Protein AF-A0A087DTV3-F1 (afdb_monomer_lite)

Radius of gyration: 30.46 Å; chains: 1; bounding box: 78×53×71 Å

Foldseek 3Di:
DPDDVVVVVVVVVVVVVVVVPDDPVVPVVPPDPVVVVLVCVQCVPQPPVRVVVVVCVVVDDDDPPPPPPPDFDADPVGGDDDPDPDDDDDDHSVLLVVLVVCVVVDHDLVVSCVVSVHDSVVSVVSCVVVVHDDDDPDQDPVLLVVLQVVVVVPDDLVRSCVVSVHDSVVSVVSNVVVVHDDDPDDPPPDDDD

InterPro domains:
  IPR009057 Homedomain-like superfamily [SSF46689] (89-128)

Organism: NCBI:txid77635

Sequence (193 aa):
MKSLDSEIQKLALRHKAESESGNQTSFVASLNNEHLVVLCRSFSNQSVALKSLISRTLRGKRAIATRSSKSPRNDVRGPMAEKTLQTQTRLSYPRRQELLTAYAAGTPVRQIAREFGIHRNTVTTIVNSEGAPVRRPRISSEAKAQALPLYEGGMSLAEVAKELGISSAGARAIIRDAGGTMRPAGIVRHPQH

Secondary structure (DSSP, 8-state):
---SHHHHHHHHHHHHHGGGSS--TTTSTTS-HHHHHHHHHHHS---HHHHHHHHHHHT---------PPPPPEETTEEPPP-------PPPHHHHHHHHHHHHHT--HHHHHHHHT--HHHHHHHHHHTT---------HHHHHHHHHHHHTT--HHHHHHHTT--HHHHHHHHHHTTPPPPPPP-------

pLDDT: mean 71.57, std 15.96, range [38.38, 91.56]

Structure (mmCIF, N/CA/C/O backbone):
data_AF-A0A087DTV3-F1
#
_entry.id   AF-A0A087DTV3-F1
#
loop_
_atom_site.group_PDB
_atom_site.id
_atom_site.type_symbol
_atom_site.label_atom_id
_atom_site.label_alt_id
_atom_site.label_comp_id
_atom_site.label_asym_id
_atom_site.label_entity_id
_atom_site.label_seq_id
_atom_site.pdbx_PDB_ins_code
_atom_site.Cartn_x
_atom_site.Cartn_y
_atom_site.Cartn_z
_atom_site.occupancy
_atom_site.B_iso_or_equiv
_atom_site.auth_seq_id
_atom_site.auth_comp_id
_atom_site.auth_asym_id
_atom_site.auth_atom_id
_atom_site.pdbx_PDB_model_num
ATOM 1 N N . MET A 1 1 ? 47.453 -1.531 -47.496 1.00 41.94 1 MET A N 1
ATOM 2 C CA . MET A 1 1 ? 46.488 -0.742 -46.691 1.00 41.94 1 MET A CA 1
ATOM 3 C C . MET A 1 1 ? 46.753 -0.920 -45.191 1.00 41.94 1 MET A C 1
ATOM 5 O O . MET A 1 1 ? 45.965 -1.545 -44.500 1.00 41.94 1 MET A O 1
ATOM 9 N N . LYS A 1 2 ? 47.877 -0.398 -44.680 1.00 49.44 2 LYS A N 1
ATOM 10 C CA . LYS A 1 2 ? 48.193 -0.318 -43.241 1.00 49.44 2 LYS A CA 1
ATOM 11 C C . LYS A 1 2 ? 48.577 1.135 -42.954 1.00 49.44 2 LYS A C 1
ATOM 13 O O . LYS A 1 2 ? 49.707 1.504 -43.236 1.00 49.44 2 LYS A O 1
ATOM 18 N N . SER A 1 3 ? 47.627 1.973 -42.533 1.00 51.56 3 SER A N 1
ATOM 19 C CA . SER A 1 3 ? 47.905 3.383 -42.186 1.00 51.56 3 SER A CA 1
ATOM 20 C C . SER A 1 3 ? 46.783 4.044 -41.364 1.00 51.56 3 SER A C 1
ATOM 22 O O . SER A 1 3 ? 46.479 5.213 -41.574 1.00 51.56 3 SER A O 1
ATOM 24 N N . LEU A 1 4 ? 46.137 3.313 -40.448 1.00 51.38 4 LEU A N 1
ATOM 25 C CA . LEU A 1 4 ? 45.167 3.900 -39.500 1.00 51.38 4 LEU A CA 1
ATOM 26 C C . LEU A 1 4 ? 45.574 3.725 -38.026 1.00 51.38 4 LEU A C 1
ATOM 28 O O . LEU A 1 4 ? 45.030 4.405 -37.162 1.00 51.38 4 LEU A O 1
ATOM 32 N N . ASP A 1 5 ? 46.576 2.891 -37.729 1.00 56.88 5 ASP A N 1
ATOM 33 C CA . ASP A 1 5 ? 47.006 2.634 -36.347 1.00 56.88 5 ASP A CA 1
ATOM 34 C C . ASP A 1 5 ? 47.794 3.797 -35.719 1.00 56.88 5 ASP A C 1
ATOM 36 O O . ASP A 1 5 ? 47.731 3.998 -34.508 1.00 56.88 5 ASP A O 1
ATOM 40 N N . SER A 1 6 ? 48.511 4.606 -36.510 1.00 54.22 6 SER A N 1
ATOM 41 C CA . SER A 1 6 ? 49.377 5.667 -35.966 1.00 54.22 6 SER A CA 1
ATOM 42 C C . SER A 1 6 ? 48.608 6.910 -35.502 1.00 54.22 6 SER A C 1
ATOM 44 O O . SER A 1 6 ? 49.032 7.578 -34.558 1.00 54.22 6 SER A O 1
ATOM 46 N N . GLU A 1 7 ? 47.458 7.208 -36.115 1.00 57.94 7 GLU A N 1
ATOM 47 C CA . GLU A 1 7 ? 46.594 8.322 -35.703 1.00 57.94 7 GLU A CA 1
ATOM 48 C C . GLU A 1 7 ? 45.831 8.005 -34.415 1.00 57.94 7 GLU A C 1
ATOM 50 O O . GLU A 1 7 ? 45.746 8.848 -33.522 1.00 57.94 7 GLU A O 1
ATOM 55 N N . ILE A 1 8 ? 45.367 6.760 -34.269 1.00 58.03 8 ILE A N 1
ATOM 56 C CA . ILE A 1 8 ? 44.704 6.278 -33.050 1.00 58.03 8 ILE A CA 1
ATOM 57 C C . ILE A 1 8 ? 45.692 6.290 -31.873 1.00 58.03 8 ILE A C 1
ATOM 59 O O . ILE A 1 8 ? 45.347 6.721 -30.772 1.00 58.03 8 ILE A O 1
ATOM 63 N N . GLN A 1 9 ? 46.950 5.907 -32.115 1.00 57.12 9 GLN A N 1
ATOM 64 C CA . GLN A 1 9 ? 48.011 5.965 -31.106 1.00 57.12 9 GLN A CA 1
ATOM 65 C C . GLN A 1 9 ? 48.395 7.409 -30.726 1.00 57.12 9 GLN A C 1
ATOM 67 O O . GLN A 1 9 ? 48.624 7.688 -29.547 1.00 57.12 9 GLN A O 1
ATOM 72 N N . LYS A 1 10 ? 48.400 8.354 -31.679 1.00 56.50 10 LYS A N 1
ATOM 73 C CA . LYS A 1 10 ? 48.634 9.787 -31.402 1.00 56.50 10 LYS A CA 1
ATOM 74 C C . LYS A 1 10 ? 47.499 10.439 -30.607 1.00 56.50 10 LYS A C 1
ATOM 76 O O . LYS A 1 10 ? 47.776 11.264 -29.737 1.00 56.50 10 LYS A O 1
ATOM 81 N N . LEU A 1 11 ? 46.245 10.064 -30.867 1.00 58.22 11 LEU A N 1
ATOM 82 C CA . LEU A 1 11 ? 45.088 10.536 -30.096 1.00 58.22 11 LEU A CA 1
ATOM 83 C C . LEU A 1 11 ? 45.104 10.005 -28.656 1.00 58.22 11 LEU A C 1
ATOM 85 O O . LEU A 1 11 ? 44.854 10.766 -27.722 1.00 58.22 11 LEU A O 1
ATOM 89 N N . ALA A 1 12 ? 45.479 8.737 -28.463 1.00 53.78 12 ALA A N 1
ATOM 90 C CA . ALA A 1 12 ? 45.585 8.128 -27.138 1.00 53.78 12 ALA A CA 1
ATOM 91 C C . ALA A 1 12 ? 46.682 8.767 -26.262 1.00 53.78 12 ALA A C 1
ATOM 93 O O . ALA A 1 12 ? 46.505 8.896 -25.053 1.00 53.78 12 ALA A O 1
ATOM 94 N N . LEU A 1 13 ? 47.799 9.203 -26.859 1.00 54.25 13 LEU A N 1
ATOM 95 C CA . LEU A 1 13 ? 48.882 9.880 -26.134 1.00 54.25 13 LEU A CA 1
ATOM 96 C C . LEU A 1 13 ? 48.539 11.328 -25.749 1.00 54.25 13 LEU A C 1
ATOM 98 O O . LEU A 1 13 ? 48.922 11.761 -24.665 1.00 54.25 13 LEU A O 1
ATOM 102 N N . ARG A 1 14 ? 47.768 12.056 -26.572 1.00 49.25 14 ARG A N 1
ATOM 103 C CA . ARG A 1 14 ? 47.286 13.410 -26.226 1.00 49.25 14 ARG A CA 1
ATOM 104 C C . ARG A 1 14 ? 46.340 13.396 -25.026 1.00 49.25 14 ARG A C 1
ATOM 106 O O . ARG A 1 14 ? 46.518 14.183 -24.105 1.00 49.25 14 ARG A O 1
ATOM 113 N N . HIS A 1 15 ? 45.424 12.432 -24.983 1.00 50.91 15 HIS A N 1
ATOM 114 C CA . HIS A 1 15 ? 44.471 12.302 -23.879 1.00 50.91 15 HIS A CA 1
ATOM 115 C C . HIS A 1 15 ? 45.128 11.889 -22.547 1.00 50.91 15 HIS A C 1
ATOM 117 O O . HIS A 1 15 ? 44.556 12.115 -21.484 1.00 50.91 15 HIS A O 1
ATOM 123 N N . LYS A 1 16 ? 46.324 11.281 -22.607 1.00 51.00 16 LYS A N 1
ATOM 124 C CA . LYS A 1 16 ? 47.098 10.835 -21.439 1.00 51.00 16 LYS A CA 1
ATOM 125 C C . LYS A 1 16 ? 47.967 11.950 -20.838 1.00 51.00 16 LYS A C 1
ATOM 127 O O . LYS A 1 16 ? 48.184 11.959 -19.632 1.00 51.00 16 LYS A O 1
ATOM 132 N N . ALA A 1 17 ? 48.409 12.911 -21.652 1.00 49.56 17 ALA A N 1
ATOM 133 C CA . ALA A 1 17 ? 49.144 14.088 -21.177 1.00 49.56 17 ALA A CA 1
ATOM 134 C C . ALA A 1 17 ? 48.226 15.113 -20.479 1.00 49.56 17 ALA A C 1
ATOM 136 O O . ALA A 1 17 ? 48.647 15.782 -19.542 1.00 49.56 17 ALA A O 1
ATOM 137 N N . GLU A 1 18 ? 46.951 15.191 -20.871 1.00 49.78 18 GLU A N 1
ATOM 138 C CA . GLU A 1 18 ? 45.957 16.064 -20.222 1.00 49.78 18 GLU A CA 1
ATOM 139 C C . GLU A 1 18 ? 45.474 15.525 -18.862 1.00 49.78 18 GLU A C 1
ATOM 141 O O . GLU A 1 18 ? 44.940 16.278 -18.050 1.00 49.78 18 GLU A O 1
ATOM 146 N N . SER A 1 19 ? 45.698 14.237 -18.571 1.00 47.75 19 SER A N 1
ATOM 147 C CA . SER A 1 19 ? 45.338 13.618 -17.286 1.00 47.75 19 SER A CA 1
ATOM 148 C C . SER A 1 19 ? 46.356 13.823 -16.155 1.00 47.75 19 SER A C 1
ATOM 150 O O . SER A 1 19 ? 46.088 13.400 -15.032 1.00 47.75 19 SER A O 1
ATOM 152 N N . GLU A 1 20 ? 47.500 14.469 -16.409 1.00 49.75 20 GLU A N 1
ATOM 153 C CA . GLU A 1 20 ? 48.539 14.703 -15.387 1.00 49.75 20 GLU A CA 1
ATOM 154 C C . GLU A 1 20 ? 48.476 16.101 -14.741 1.00 49.75 20 GLU A C 1
ATOM 156 O O . GLU A 1 20 ? 49.139 16.339 -13.733 1.00 49.75 20 GLU A O 1
ATOM 161 N N . SER A 1 21 ? 47.620 17.009 -15.227 1.00 49.28 21 SER A N 1
ATOM 162 C CA . SER A 1 21 ? 47.403 18.327 -14.615 1.00 49.28 21 SER A CA 1
ATOM 163 C C . SER A 1 21 ? 45.945 18.531 -14.203 1.00 49.28 21 SER A C 1
ATOM 165 O O . SER A 1 21 ? 45.163 19.182 -14.893 1.00 49.28 21 SER A O 1
ATOM 167 N N . GLY A 1 22 ? 45.565 17.996 -13.047 1.00 41.88 22 GLY A N 1
ATOM 168 C CA . GLY A 1 22 ? 44.297 18.363 -12.426 1.00 41.88 22 GLY A CA 1
ATOM 169 C C . GLY A 1 22 ? 43.768 17.294 -11.491 1.00 41.88 22 GLY A C 1
ATOM 170 O O . GLY A 1 22 ? 43.357 16.225 -11.924 1.00 41.88 22 GLY A O 1
ATOM 171 N N . ASN A 1 23 ? 43.753 17.634 -10.206 1.00 50.31 23 ASN A N 1
ATOM 172 C CA . ASN A 1 23 ? 43.118 16.951 -9.078 1.00 50.31 23 ASN A CA 1
ATOM 173 C C . ASN A 1 23 ? 41.658 16.502 -9.342 1.00 50.31 23 ASN A C 1
ATOM 175 O O . ASN A 1 23 ? 40.726 17.053 -8.763 1.00 50.31 23 ASN A O 1
ATOM 179 N N . GLN A 1 24 ? 41.434 15.504 -10.197 1.00 44.75 24 GLN A N 1
ATOM 180 C CA . GLN A 1 24 ? 40.101 14.962 -10.505 1.00 44.75 24 GLN A CA 1
ATOM 181 C C . GLN A 1 24 ? 39.937 13.489 -10.110 1.00 44.75 24 GLN A C 1
ATOM 183 O O . GLN A 1 24 ? 38.833 12.952 -10.160 1.00 44.75 24 GLN A O 1
ATOM 188 N N . THR A 1 25 ? 40.997 12.821 -9.654 1.00 43.88 2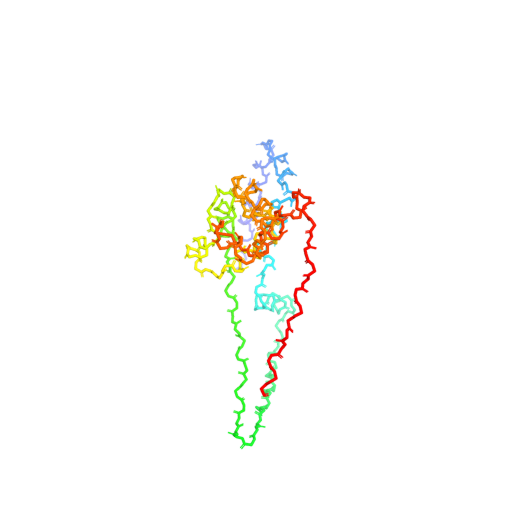5 THR A N 1
ATOM 189 C CA . THR A 1 25 ? 40.950 11.398 -9.279 1.00 43.88 25 THR A CA 1
ATOM 190 C C . THR A 1 25 ? 40.375 11.132 -7.884 1.00 43.88 25 THR A C 1
ATOM 192 O O . THR A 1 25 ? 40.048 9.987 -7.580 1.00 43.88 25 THR A O 1
ATOM 195 N N . SER A 1 26 ? 40.160 12.154 -7.049 1.00 38.78 26 SER A N 1
ATOM 196 C CA . SER A 1 26 ? 39.577 11.991 -5.706 1.00 38.78 26 SER A CA 1
ATOM 197 C C . SER A 1 26 ? 38.045 12.100 -5.656 1.00 38.78 26 SER A C 1
ATOM 199 O O . SER A 1 26 ? 37.444 11.633 -4.692 1.00 38.78 26 SER A O 1
ATOM 201 N N . PHE A 1 27 ? 37.390 12.650 -6.688 1.00 38.38 27 PHE A N 1
ATOM 202 C CA . PHE A 1 27 ? 35.925 12.806 -6.716 1.00 38.38 27 PHE A CA 1
ATOM 203 C C . PHE A 1 27 ? 35.189 11.571 -7.265 1.00 38.38 27 PHE A C 1
ATOM 205 O O . PHE A 1 27 ? 34.039 11.318 -6.921 1.00 38.38 27 PHE A O 1
ATOM 212 N N . VAL A 1 28 ? 35.849 10.758 -8.096 1.00 41.94 28 VAL A N 1
ATOM 213 C CA . VAL A 1 28 ? 35.210 9.598 -8.750 1.00 41.94 28 VAL A CA 1
ATOM 214 C C . VAL A 1 28 ? 35.144 8.376 -7.820 1.00 41.94 28 VAL A C 1
ATOM 216 O O . VAL A 1 28 ? 34.243 7.551 -7.951 1.00 41.94 28 VAL A O 1
ATOM 219 N N . ALA A 1 29 ? 36.041 8.278 -6.832 1.00 40.31 29 ALA A N 1
ATOM 220 C CA . ALA A 1 29 ? 36.068 7.169 -5.871 1.00 40.31 29 ALA A CA 1
ATOM 221 C C . ALA A 1 29 ? 34.974 7.257 -4.785 1.00 40.31 29 ALA A C 1
ATOM 223 O O . ALA A 1 29 ? 34.679 6.254 -4.139 1.00 40.31 29 ALA A O 1
ATOM 224 N N . SER A 1 30 ? 34.351 8.429 -4.597 1.00 39.62 30 SER A N 1
ATOM 225 C CA . SER A 1 30 ? 33.256 8.641 -3.638 1.00 39.62 30 SER A CA 1
ATOM 226 C C . SER A 1 30 ? 31.867 8.627 -4.278 1.00 39.62 30 SER A C 1
ATOM 228 O O . SER A 1 30 ? 30.878 8.865 -3.584 1.00 39.62 30 SER A O 1
ATOM 230 N N . LEU A 1 31 ? 31.751 8.284 -5.569 1.00 46.62 31 LEU A N 1
ATOM 231 C CA . LEU A 1 31 ? 30.470 7.947 -6.198 1.00 46.62 31 LEU A CA 1
ATOM 232 C C . LEU A 1 31 ? 30.002 6.566 -5.715 1.00 46.62 31 LEU A C 1
ATOM 234 O O . LEU A 1 31 ? 29.950 5.590 -6.455 1.00 46.62 31 LEU A O 1
ATOM 238 N N . ASN A 1 32 ? 29.692 6.536 -4.419 1.00 50.69 32 ASN A N 1
ATOM 239 C CA . ASN A 1 32 ? 28.655 5.792 -3.734 1.00 50.69 32 ASN A CA 1
ATOM 240 C C . ASN A 1 32 ? 28.277 4.471 -4.402 1.00 50.69 32 ASN A C 1
ATOM 242 O O . ASN A 1 32 ? 27.515 4.434 -5.371 1.00 50.69 32 ASN A O 1
ATOM 246 N N . ASN A 1 33 ? 28.703 3.379 -3.768 1.00 50.56 33 ASN A N 1
ATOM 247 C CA . ASN A 1 33 ? 28.195 2.030 -4.012 1.00 50.56 33 ASN A CA 1
ATOM 248 C C . ASN A 1 33 ? 26.660 1.993 -4.151 1.00 50.56 33 ASN A C 1
ATOM 250 O O . ASN A 1 33 ? 26.159 1.205 -4.938 1.00 50.56 33 ASN A O 1
ATOM 254 N N . GLU A 1 34 ? 25.917 2.886 -3.488 1.00 47.50 34 GLU A N 1
ATOM 255 C CA . GLU A 1 34 ? 24.474 3.100 -3.684 1.00 47.50 34 GLU A CA 1
ATOM 256 C C . GLU A 1 34 ? 24.101 3.444 -5.140 1.00 47.50 34 GLU A C 1
ATOM 258 O O . GLU A 1 34 ? 23.276 2.765 -5.745 1.00 47.50 34 GLU A O 1
ATOM 263 N N . HIS A 1 35 ? 24.744 4.442 -5.757 1.00 48.09 35 HIS A N 1
ATOM 264 C CA . HIS A 1 35 ? 24.483 4.828 -7.148 1.00 48.09 35 HIS A CA 1
ATOM 265 C C . HIS A 1 35 ? 24.950 3.760 -8.140 1.00 48.09 35 HIS A C 1
ATOM 267 O O . HIS A 1 35 ? 24.288 3.552 -9.155 1.00 48.09 35 HIS A O 1
ATOM 273 N N . LEU A 1 36 ? 26.036 3.042 -7.838 1.00 49.47 36 LEU A N 1
ATOM 274 C CA . LEU A 1 36 ? 26.532 1.930 -8.656 1.00 49.47 36 LEU A CA 1
ATOM 275 C C . LEU A 1 36 ? 25.619 0.694 -8.570 1.00 49.47 36 LEU A C 1
ATOM 277 O O . LEU A 1 36 ? 25.312 0.085 -9.591 1.00 49.47 36 LEU A O 1
ATOM 281 N N . VAL A 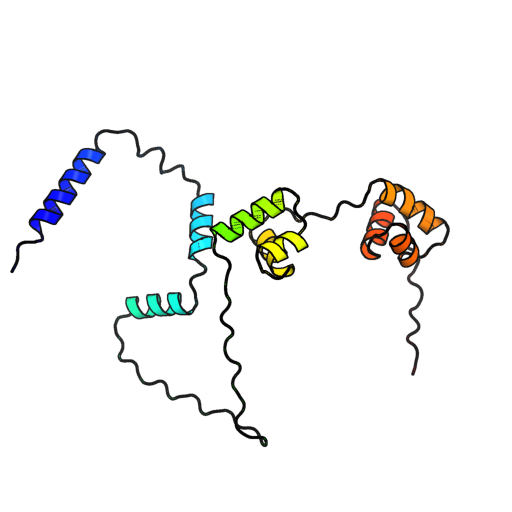1 37 ? 25.121 0.347 -7.379 1.00 53.88 37 VAL A N 1
ATOM 282 C CA . VAL A 1 37 ? 24.138 -0.731 -7.150 1.00 53.88 37 VAL A CA 1
ATOM 283 C C . VAL A 1 37 ? 22.818 -0.405 -7.830 1.00 53.88 37 VAL A C 1
ATOM 285 O O . VAL A 1 37 ? 22.184 -1.281 -8.418 1.00 53.88 37 VAL A O 1
ATOM 288 N N . VAL A 1 38 ? 22.419 0.859 -7.790 1.00 51.09 38 VAL A N 1
ATOM 289 C CA . VAL A 1 38 ? 21.224 1.365 -8.448 1.00 51.09 38 VAL A CA 1
ATOM 290 C C . VAL A 1 38 ? 21.385 1.353 -9.971 1.00 51.09 38 VAL A C 1
ATOM 292 O O . VAL A 1 38 ? 20.534 0.780 -10.644 1.00 51.09 38 VAL A O 1
ATOM 295 N N . LEU A 1 39 ? 22.503 1.842 -10.519 1.00 46.09 39 LEU A N 1
ATOM 296 C CA . LEU A 1 39 ? 22.840 1.742 -11.945 1.00 46.09 39 LEU A CA 1
ATOM 297 C C . LEU A 1 39 ? 22.849 0.272 -12.399 1.00 46.09 39 LEU A C 1
ATOM 299 O O . LEU A 1 39 ? 22.201 -0.095 -13.381 1.00 46.09 39 LEU A O 1
ATOM 303 N N . CYS A 1 40 ? 23.486 -0.606 -11.622 1.00 47.97 40 CYS A N 1
ATOM 304 C CA . CYS A 1 40 ? 23.457 -2.045 -11.839 1.00 47.97 40 CYS A CA 1
ATOM 305 C C . CYS A 1 40 ? 22.030 -2.600 -11.774 1.00 47.97 40 CYS A C 1
ATOM 307 O O . CYS A 1 40 ? 21.689 -3.391 -12.640 1.00 47.97 40 CYS A O 1
ATOM 309 N N . ARG A 1 41 ? 21.150 -2.188 -10.851 1.00 47.69 41 ARG A N 1
ATOM 310 C CA . ARG A 1 41 ? 19.725 -2.602 -10.785 1.00 47.69 41 ARG A CA 1
ATOM 311 C C . ARG A 1 41 ? 18.909 -2.161 -12.006 1.00 47.69 41 ARG A C 1
ATOM 313 O O . ARG A 1 41 ? 18.070 -2.924 -12.489 1.00 47.69 41 ARG A O 1
ATOM 320 N N . SER A 1 42 ? 19.188 -0.974 -12.533 1.00 44.62 42 SER A N 1
ATOM 321 C CA . SER A 1 42 ? 18.547 -0.389 -13.719 1.00 44.62 42 SER A CA 1
ATOM 322 C C . SER A 1 42 ? 18.882 -1.140 -15.001 1.00 44.62 42 SER A C 1
ATOM 324 O O . SER A 1 42 ? 17.999 -1.394 -15.820 1.00 44.62 42 SER A O 1
ATOM 326 N N . PHE A 1 43 ? 20.147 -1.542 -15.153 1.00 44.28 43 PHE A N 1
ATOM 327 C CA . PHE A 1 43 ? 20.636 -2.288 -16.315 1.00 44.28 43 PHE A CA 1
ATOM 328 C C . PHE A 1 43 ? 20.556 -3.817 -16.149 1.00 44.28 43 PHE A C 1
ATOM 330 O O . PHE A 1 43 ? 20.505 -4.539 -17.144 1.00 44.28 43 PHE A O 1
ATOM 337 N N . SER A 1 44 ? 20.503 -4.345 -14.921 1.00 49.19 44 SER A N 1
ATOM 338 C CA . SER A 1 44 ? 20.467 -5.798 -14.641 1.00 49.19 44 SER A CA 1
ATOM 339 C C . SER A 1 44 ? 19.116 -6.452 -14.908 1.00 49.19 44 SER A C 1
ATOM 341 O O . SER A 1 44 ? 19.025 -7.683 -14.970 1.00 49.19 44 SER A O 1
ATOM 343 N N . ASN A 1 45 ? 18.087 -5.663 -15.218 1.00 54.62 45 ASN A N 1
ATOM 344 C CA . ASN A 1 45 ? 16.862 -6.169 -15.828 1.00 54.62 45 ASN A CA 1
ATOM 345 C C . ASN A 1 45 ? 17.023 -6.390 -17.343 1.00 54.62 45 ASN A C 1
ATOM 347 O O . ASN A 1 45 ? 16.121 -6.101 -18.131 1.00 54.62 45 ASN A O 1
ATOM 351 N N . GLN A 1 46 ? 18.178 -6.921 -17.760 1.00 55.75 46 GLN A N 1
ATOM 352 C CA . GLN A 1 46 ? 18.404 -7.372 -19.127 1.00 55.75 46 GLN A CA 1
ATOM 353 C C . GLN A 1 46 ? 17.271 -8.327 -19.514 1.00 55.75 46 GLN A C 1
ATOM 355 O O . GLN A 1 46 ? 17.024 -9.328 -18.828 1.00 55.75 46 GLN A O 1
ATOM 360 N N . SER A 1 47 ? 16.569 -8.007 -20.602 1.00 61.44 47 SER A N 1
ATOM 361 C CA . SER A 1 47 ? 15.518 -8.874 -21.126 1.00 61.44 47 SER A CA 1
ATOM 362 C C . SER A 1 47 ? 16.094 -10.268 -21.387 1.00 61.44 47 SER A C 1
ATOM 364 O O . SER A 1 47 ? 17.277 -10.423 -21.701 1.00 61.44 47 SER A O 1
ATOM 366 N N . VAL A 1 48 ? 15.264 -11.306 -21.262 1.00 60.06 48 VAL A N 1
ATOM 367 C CA . VAL A 1 48 ? 15.689 -12.691 -21.545 1.00 60.06 48 VAL A CA 1
ATOM 368 C C . VAL A 1 48 ? 16.316 -12.786 -22.945 1.00 60.06 48 VAL A C 1
ATOM 370 O O . VAL A 1 48 ? 17.302 -13.496 -23.139 1.00 60.06 48 VAL A O 1
ATOM 373 N N . ALA A 1 49 ? 15.808 -11.991 -23.892 1.00 62.12 49 ALA A N 1
ATOM 374 C CA . ALA A 1 49 ? 16.357 -11.849 -25.234 1.00 62.12 49 ALA A CA 1
ATOM 375 C C . ALA A 1 49 ? 17.778 -11.259 -25.246 1.00 62.12 49 ALA A C 1
ATOM 377 O O . ALA A 1 49 ? 18.656 -11.820 -25.895 1.00 62.12 49 ALA A O 1
ATOM 378 N N . LEU A 1 50 ? 18.037 -10.186 -24.493 1.00 67.62 50 LEU A N 1
ATOM 379 C CA . LEU A 1 50 ? 19.346 -9.528 -24.442 1.00 67.62 50 LEU A CA 1
ATOM 380 C C . LEU A 1 50 ? 20.401 -10.387 -23.725 1.00 67.62 50 LEU A C 1
ATOM 382 O O . LEU A 1 50 ? 21.509 -10.535 -24.237 1.00 67.62 50 LEU A O 1
ATOM 386 N N . LYS A 1 51 ? 20.042 -11.059 -22.619 1.00 66.12 51 LYS A N 1
ATOM 387 C CA . LYS A 1 51 ? 20.914 -12.061 -21.966 1.00 66.12 51 LYS A CA 1
ATOM 388 C C . LYS A 1 51 ? 21.275 -13.193 -22.925 1.00 66.12 51 LYS A C 1
ATOM 390 O O . LYS A 1 51 ? 22.425 -13.620 -23.001 1.00 66.12 51 LYS A O 1
ATOM 395 N N . SER A 1 52 ? 20.283 -13.673 -23.675 1.00 69.56 52 SER A N 1
ATOM 396 C CA . SER A 1 52 ? 20.477 -14.723 -24.671 1.00 69.56 52 SER A CA 1
ATOM 397 C C . SER A 1 52 ? 21.379 -14.265 -25.817 1.00 69.56 52 SER A C 1
ATOM 399 O O . SER A 1 52 ? 22.227 -15.040 -26.255 1.00 69.56 52 SER A O 1
ATOM 401 N N . LEU A 1 53 ? 21.235 -13.016 -26.265 1.00 71.69 53 LEU A N 1
ATOM 402 C CA . LEU A 1 53 ? 22.064 -12.428 -27.311 1.00 71.69 53 LEU A CA 1
ATOM 403 C C . LEU A 1 53 ? 23.525 -12.319 -26.859 1.00 71.69 53 LEU A C 1
ATOM 405 O O . LEU A 1 53 ? 24.382 -12.898 -27.513 1.00 71.69 53 LEU A O 1
ATOM 409 N N . ILE A 1 54 ? 23.795 -11.694 -25.706 1.00 77.06 54 ILE A N 1
ATOM 410 C CA . ILE A 1 54 ? 25.152 -11.567 -25.135 1.00 77.06 54 ILE A CA 1
ATOM 411 C C . ILE A 1 54 ? 25.797 -12.945 -24.950 1.00 77.06 54 ILE A C 1
ATOM 413 O O . ILE A 1 54 ? 26.938 -13.188 -25.328 1.00 77.06 54 ILE A O 1
ATOM 417 N N . SER A 1 55 ? 25.045 -13.899 -24.404 1.00 72.00 55 SER A N 1
ATOM 418 C CA . SER A 1 55 ? 25.553 -15.249 -24.173 1.00 72.00 55 SER A CA 1
ATOM 419 C C . SER A 1 55 ? 25.795 -16.032 -25.475 1.00 72.00 55 SER A C 1
ATOM 421 O O . SER A 1 55 ? 26.589 -16.973 -25.496 1.00 72.00 55 SER A O 1
ATOM 423 N N . ARG A 1 56 ? 25.107 -15.690 -26.573 1.00 68.75 56 ARG A N 1
ATOM 424 C CA . ARG A 1 56 ? 25.347 -16.260 -27.911 1.00 68.75 56 ARG A CA 1
ATOM 425 C C . ARG A 1 56 ? 26.531 -15.600 -28.608 1.00 68.75 56 ARG A C 1
ATOM 427 O O . ARG A 1 56 ? 27.302 -16.313 -29.235 1.00 68.75 56 ARG A O 1
ATOM 434 N N . THR A 1 57 ? 26.693 -14.285 -28.482 1.00 74.81 57 THR A N 1
ATOM 435 C CA . THR A 1 57 ? 27.813 -13.559 -29.093 1.00 74.81 57 THR A CA 1
ATOM 436 C C . THR A 1 57 ? 29.139 -13.930 -28.433 1.00 74.81 57 THR A C 1
ATOM 438 O O . THR A 1 57 ? 30.092 -14.233 -29.143 1.00 74.81 57 THR A O 1
ATOM 441 N N . LEU A 1 58 ? 29.182 -14.026 -27.097 1.00 78.19 58 LEU A N 1
ATOM 442 C CA . LEU A 1 58 ? 30.381 -14.432 -26.350 1.00 78.19 58 LEU A CA 1
ATOM 443 C C . LEU A 1 58 ? 30.800 -15.890 -26.602 1.00 78.19 58 LEU A C 1
ATOM 445 O O . LEU A 1 58 ? 31.982 -16.205 -26.536 1.00 78.19 58 LEU A O 1
ATOM 449 N N . ARG A 1 59 ? 29.856 -16.792 -26.908 1.00 72.62 59 ARG A N 1
ATOM 450 C CA . ARG A 1 59 ? 30.155 -18.205 -27.225 1.00 72.62 59 ARG A CA 1
ATOM 451 C C . ARG A 1 59 ? 30.584 -18.445 -28.677 1.00 72.62 59 ARG A C 1
ATOM 453 O O . ARG A 1 59 ? 30.841 -19.591 -29.037 1.00 72.62 59 ARG A O 1
ATOM 460 N N . GLY A 1 60 ? 30.666 -17.393 -29.493 1.00 63.03 60 GLY A N 1
ATOM 461 C CA . GLY A 1 60 ? 30.992 -17.491 -30.912 1.00 63.03 60 GLY A CA 1
ATOM 462 C C . GLY A 1 60 ? 29.844 -18.041 -31.768 1.00 63.03 60 GLY A C 1
ATOM 463 O O . GLY A 1 60 ? 28.868 -18.617 -31.277 1.00 63.03 60 GLY A O 1
ATOM 464 N N . LYS A 1 61 ? 29.949 -17.836 -33.089 1.00 59.59 61 LYS A N 1
ATOM 465 C CA . LYS A 1 61 ? 28.947 -18.262 -34.079 1.00 59.59 61 LYS A CA 1
ATOM 466 C C . LYS A 1 61 ? 28.877 -19.792 -34.133 1.00 59.59 61 LYS A C 1
ATOM 468 O O . LYS A 1 61 ? 29.619 -20.427 -34.873 1.00 59.59 61 LYS A O 1
ATOM 473 N N . ARG A 1 62 ? 27.959 -20.399 -33.383 1.00 57.25 62 ARG A N 1
ATOM 474 C CA . ARG A 1 62 ? 27.491 -21.753 -33.699 1.00 57.25 62 ARG A CA 1
ATOM 475 C C . ARG A 1 62 ? 26.522 -21.664 -34.872 1.00 57.25 62 ARG A C 1
ATOM 477 O O . ARG A 1 62 ? 25.643 -20.801 -34.863 1.00 57.25 62 ARG A O 1
ATOM 484 N N . ALA A 1 63 ? 26.672 -22.557 -35.852 1.00 57.91 63 ALA A N 1
ATOM 485 C CA . ALA A 1 63 ? 25.647 -22.782 -36.863 1.00 57.91 63 ALA A CA 1
ATOM 486 C C . ALA A 1 63 ? 24.303 -22.963 -36.146 1.00 57.91 63 ALA A C 1
ATOM 488 O O . ALA A 1 63 ? 24.216 -23.705 -35.161 1.00 57.91 63 ALA A O 1
ATOM 489 N N . ILE A 1 64 ? 23.280 -22.228 -36.581 1.00 55.16 64 ILE A N 1
ATOM 490 C CA . ILE A 1 64 ? 21.926 -22.378 -36.056 1.00 55.16 64 ILE A CA 1
ATOM 491 C C . ILE A 1 64 ? 21.469 -23.757 -36.520 1.00 55.16 64 ILE A C 1
ATOM 493 O O . ILE A 1 64 ? 20.940 -23.901 -37.616 1.00 55.16 64 ILE A O 1
ATOM 497 N N . ALA A 1 65 ? 21.720 -24.787 -35.711 1.00 60.50 65 ALA A N 1
ATOM 498 C CA . ALA A 1 65 ? 21.023 -26.047 -35.866 1.00 60.50 65 ALA A CA 1
ATOM 499 C C . ALA A 1 65 ? 19.539 -25.696 -35.783 1.00 60.50 65 ALA A C 1
ATOM 501 O O . ALA A 1 65 ? 19.088 -25.123 -34.781 1.00 60.50 65 ALA A O 1
ATOM 502 N N . THR A 1 66 ? 18.810 -25.946 -36.866 1.00 56.91 66 THR A N 1
ATOM 503 C CA . THR A 1 66 ? 17.362 -25.809 -36.890 1.00 56.91 66 THR A CA 1
ATOM 504 C C . THR A 1 66 ? 16.842 -26.661 -35.742 1.00 56.91 66 THR A C 1
ATOM 506 O O . THR A 1 66 ? 16.963 -27.884 -35.729 1.00 56.91 66 THR A O 1
ATOM 509 N N . ARG A 1 67 ? 16.355 -26.006 -34.683 1.00 57.31 67 ARG A N 1
ATOM 510 C CA . ARG A 1 67 ? 15.668 -26.726 -33.615 1.00 57.31 67 ARG A CA 1
ATOM 511 C C . ARG A 1 67 ? 14.513 -27.448 -34.291 1.00 57.31 67 ARG A C 1
ATOM 513 O O . ARG A 1 67 ? 13.696 -26.774 -34.913 1.00 57.31 67 ARG A O 1
ATOM 520 N N . SER A 1 68 ? 14.451 -28.774 -34.150 1.00 57.22 68 SER A N 1
ATOM 521 C CA . SER A 1 68 ? 13.227 -29.531 -34.416 1.00 57.22 68 SER A CA 1
ATOM 522 C C . SER A 1 68 ? 12.092 -28.757 -33.758 1.00 57.22 68 SER A C 1
ATOM 524 O O . SER A 1 68 ? 12.110 -28.559 -32.537 1.00 57.22 68 SER A O 1
ATOM 526 N N . SER A 1 69 ? 11.172 -28.223 -34.560 1.00 60.88 69 SER A N 1
ATOM 527 C CA . SER A 1 69 ? 9.977 -27.587 -34.025 1.00 60.88 69 SER A CA 1
ATOM 528 C C . SER A 1 69 ? 9.303 -28.615 -33.121 1.00 60.88 69 SER A C 1
ATOM 530 O O . SER A 1 69 ? 9.225 -29.799 -33.453 1.00 60.88 69 SER A O 1
ATOM 532 N N . LYS A 1 70 ? 8.905 -28.201 -31.915 1.00 64.25 70 LYS A N 1
ATOM 533 C CA . LYS A 1 70 ? 8.098 -29.076 -31.065 1.00 64.25 70 LYS A CA 1
ATOM 534 C C . LYS A 1 70 ? 6.822 -29.402 -31.834 1.00 64.25 70 LYS A C 1
ATOM 536 O O . LYS A 1 70 ? 6.164 -28.481 -32.315 1.00 64.25 70 LYS A O 1
ATOM 541 N N . SER A 1 71 ? 6.490 -30.685 -31.944 1.00 68.75 71 SER A N 1
ATOM 542 C CA . SER A 1 71 ? 5.226 -31.109 -32.537 1.00 68.75 71 SER A CA 1
ATOM 543 C C . SER A 1 71 ? 4.070 -30.489 -31.742 1.00 68.75 71 SER A C 1
ATOM 545 O O . SER A 1 71 ? 4.103 -30.547 -30.506 1.00 68.75 71 SER A O 1
ATOM 547 N N . PRO A 1 72 ? 3.079 -29.871 -32.407 1.00 70.50 72 PRO A N 1
ATOM 548 C CA . PRO A 1 72 ? 1.939 -29.271 -31.727 1.00 70.50 72 PRO A CA 1
ATOM 549 C C . PRO A 1 72 ? 1.217 -30.321 -30.877 1.00 70.50 72 PRO A C 1
ATOM 551 O O . PRO A 1 72 ? 1.028 -31.464 -31.298 1.00 70.50 72 PRO A O 1
ATOM 554 N N . ARG A 1 73 ? 0.845 -29.942 -29.650 1.00 74.69 73 ARG A N 1
ATOM 555 C CA . ARG A 1 73 ? 0.019 -30.787 -28.782 1.00 74.69 73 ARG A CA 1
ATOM 556 C C . ARG A 1 73 ? -1.416 -30.738 -29.293 1.00 74.69 73 ARG A C 1
ATOM 558 O O . ARG A 1 73 ? -2.013 -29.666 -29.325 1.00 74.69 73 ARG A O 1
ATOM 565 N N . ASN A 1 74 ? -1.956 -31.890 -29.671 1.00 81.44 74 ASN A N 1
ATOM 566 C CA . ASN A 1 74 ? -3.330 -32.019 -30.142 1.00 81.44 74 ASN A CA 1
ATOM 567 C C . ASN A 1 74 ? -4.199 -32.652 -29.051 1.00 81.44 74 ASN A C 1
ATOM 569 O O . ASN A 1 74 ? -3.754 -33.570 -28.365 1.00 81.44 74 ASN A O 1
ATOM 573 N N . ASP A 1 75 ? -5.428 -32.164 -28.920 1.00 80.31 75 ASP A N 1
ATOM 574 C CA . ASP A 1 75 ? -6.507 -32.786 -28.146 1.00 80.31 75 ASP A CA 1
ATOM 575 C C . ASP A 1 75 ? -7.625 -33.223 -29.120 1.00 80.31 75 ASP A C 1
ATOM 577 O O . ASP A 1 75 ? -7.574 -32.914 -30.312 1.00 80.31 75 ASP A O 1
ATOM 581 N N . VAL A 1 76 ? -8.663 -33.909 -28.638 1.00 85.94 76 VAL A N 1
ATOM 582 C CA . VAL A 1 76 ? -9.824 -34.393 -29.414 1.00 85.94 76 VAL A CA 1
ATOM 583 C C . VAL A 1 76 ? -10.536 -33.257 -30.170 1.00 85.94 76 VAL A C 1
ATOM 585 O O . VAL A 1 76 ? -11.194 -33.488 -31.179 1.00 85.94 76 VAL A O 1
ATOM 588 N N . ARG A 1 77 ? -10.377 -32.008 -29.716 1.00 82.19 77 ARG A N 1
ATOM 589 C CA . ARG A 1 77 ? -10.935 -30.795 -30.342 1.00 82.19 77 ARG A CA 1
ATOM 590 C C . ARG A 1 77 ? -10.001 -30.126 -31.364 1.00 82.19 77 ARG A C 1
ATOM 592 O O . ARG A 1 77 ? -10.356 -29.077 -31.894 1.00 82.19 77 ARG A O 1
ATOM 599 N N . GLY A 1 78 ? -8.822 -30.696 -31.628 1.00 82.25 78 GLY A N 1
ATOM 600 C CA . GLY A 1 78 ? -7.824 -30.166 -32.561 1.00 82.25 78 GLY A CA 1
ATOM 601 C C . GLY A 1 78 ? -6.542 -29.644 -31.892 1.00 82.25 78 GLY A C 1
ATOM 602 O O . GLY A 1 78 ? -6.287 -29.924 -30.714 1.00 82.25 78 GLY A O 1
ATOM 603 N N . PRO A 1 79 ? -5.692 -28.915 -32.642 1.00 79.25 79 PRO A N 1
ATOM 604 C CA . PRO A 1 79 ? -4.417 -28.418 -32.134 1.00 79.25 79 PRO A CA 1
ATOM 605 C C . PRO A 1 79 ? -4.628 -27.410 -31.004 1.00 79.25 79 PRO A C 1
ATOM 607 O O . PRO A 1 79 ? -5.320 -26.403 -31.165 1.00 79.25 79 PRO A O 1
ATOM 610 N N . MET A 1 80 ? -4.007 -27.663 -29.851 1.00 77.81 80 MET A N 1
ATOM 611 C CA . MET A 1 80 ? -4.020 -26.712 -28.745 1.00 77.81 80 MET A CA 1
ATOM 612 C C . MET A 1 80 ? -3.137 -25.516 -29.096 1.00 77.81 80 MET A C 1
ATOM 614 O O . MET A 1 80 ? -1.948 -25.667 -29.382 1.00 77.81 80 MET A O 1
ATOM 618 N N . ALA A 1 81 ? -3.699 -24.310 -29.008 1.00 75.56 81 ALA A N 1
ATOM 619 C CA . ALA A 1 81 ? -2.908 -23.089 -29.063 1.00 75.56 81 ALA A CA 1
ATOM 620 C C . ALA A 1 81 ? -1.915 -23.064 -27.888 1.00 75.56 81 ALA A C 1
ATOM 622 O O . ALA A 1 81 ? -2.310 -23.145 -26.719 1.00 75.56 81 ALA A O 1
ATOM 623 N N . GLU A 1 82 ? -0.617 -22.950 -28.179 1.00 69.38 82 GLU A N 1
ATOM 624 C CA . GLU A 1 82 ? 0.370 -22.734 -27.124 1.00 69.38 82 GLU A CA 1
ATOM 625 C C . GLU A 1 82 ? 0.186 -21.336 -26.519 1.00 69.38 82 GLU A C 1
ATOM 627 O O . GLU A 1 82 ? -0.052 -20.356 -27.228 1.00 69.38 82 GLU A O 1
ATOM 632 N N . LYS A 1 83 ? 0.310 -21.224 -25.189 1.00 71.50 83 LYS A N 1
ATOM 633 C CA . LYS A 1 83 ? 0.275 -19.922 -24.509 1.00 71.50 83 LYS A CA 1
ATOM 634 C C . LYS A 1 83 ? 1.432 -19.069 -25.027 1.00 71.50 83 LYS A C 1
ATOM 636 O O . LYS A 1 83 ? 2.591 -19.336 -24.710 1.00 71.50 83 LYS A O 1
ATOM 641 N N . THR A 1 84 ? 1.118 -18.028 -25.793 1.00 71.31 84 THR A N 1
ATOM 642 C CA . THR A 1 84 ? 2.105 -17.040 -26.228 1.00 71.31 84 THR A CA 1
ATOM 643 C C . THR A 1 84 ? 2.741 -16.396 -25.003 1.00 71.31 84 THR A C 1
ATOM 645 O O . THR A 1 84 ? 2.037 -15.937 -24.099 1.00 71.31 84 THR A O 1
ATOM 648 N N . LEU A 1 85 ? 4.073 -16.360 -24.956 1.00 66.88 85 LEU A N 1
ATOM 649 C CA . LEU A 1 85 ? 4.791 -15.688 -23.878 1.00 66.88 85 LEU A CA 1
ATOM 650 C C . LEU A 1 85 ? 4.448 -14.195 -23.911 1.00 66.88 85 LEU A C 1
ATOM 652 O O . LEU A 1 85 ? 4.762 -13.501 -24.875 1.00 66.88 85 LEU A O 1
ATOM 656 N N . GLN A 1 86 ? 3.795 -13.701 -22.860 1.00 64.19 86 GLN A N 1
ATOM 657 C CA . GLN A 1 86 ? 3.463 -12.286 -22.744 1.00 64.19 86 GLN A CA 1
ATOM 658 C C . GLN A 1 86 ? 4.745 -11.491 -22.465 1.00 64.19 86 GLN A C 1
ATOM 660 O O . GLN A 1 86 ? 5.390 -11.665 -21.427 1.00 64.19 86 GLN A O 1
ATOM 665 N N . THR A 1 87 ? 5.131 -10.622 -23.398 1.00 56.41 87 THR A N 1
ATOM 666 C CA . THR A 1 87 ? 6.277 -9.725 -23.219 1.00 56.41 87 THR A CA 1
ATOM 667 C C . THR A 1 87 ? 5.974 -8.742 -22.089 1.00 56.41 87 THR A C 1
ATOM 669 O O . THR A 1 87 ? 5.078 -7.910 -22.199 1.00 56.41 87 THR A O 1
ATOM 672 N N . GLN A 1 88 ? 6.709 -8.841 -20.979 1.00 60.94 88 GLN A N 1
ATOM 673 C CA . GLN A 1 88 ? 6.573 -7.916 -19.853 1.00 60.94 88 GLN A CA 1
ATOM 674 C C . GLN A 1 88 ? 7.239 -6.575 -20.183 1.00 60.94 88 GLN A C 1
ATOM 676 O O . 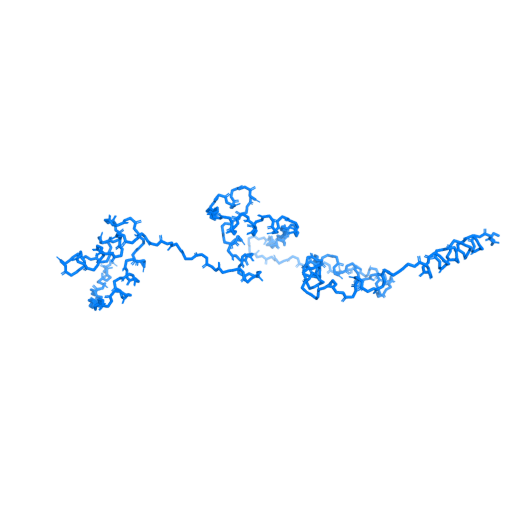GLN A 1 88 ? 8.469 -6.477 -20.185 1.00 60.94 88 GLN A O 1
ATOM 681 N N . THR A 1 89 ? 6.442 -5.531 -20.405 1.00 61.62 89 THR A N 1
ATOM 682 C CA . THR A 1 89 ? 6.940 -4.153 -20.492 1.00 61.62 89 THR A CA 1
ATOM 683 C C . THR A 1 89 ? 7.297 -3.665 -19.090 1.00 61.62 89 THR A C 1
ATOM 685 O O . THR A 1 89 ? 6.423 -3.456 -18.249 1.00 61.62 89 THR A O 1
ATOM 688 N N . ARG A 1 90 ? 8.595 -3.525 -18.804 1.00 70.25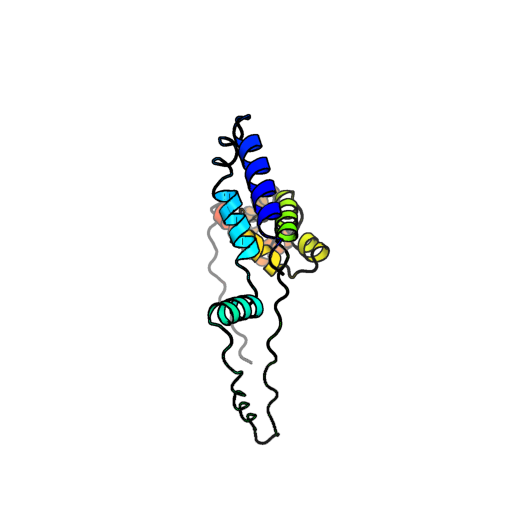 90 ARG A N 1
ATOM 689 C CA . ARG A 1 90 ? 9.083 -2.982 -17.529 1.00 70.25 90 ARG A CA 1
ATOM 690 C C . ARG A 1 90 ? 9.224 -1.469 -17.631 1.00 70.25 90 ARG A C 1
ATOM 692 O O . ARG A 1 90 ? 9.684 -0.960 -18.648 1.00 70.25 90 ARG A O 1
ATOM 699 N N . LEU A 1 91 ? 8.866 -0.765 -16.561 1.00 74.00 91 LEU A N 1
ATOM 700 C CA . LEU A 1 91 ? 9.142 0.663 -16.440 1.00 74.00 91 LEU A CA 1
ATOM 701 C C . LEU A 1 91 ? 10.649 0.919 -16.523 1.00 74.00 91 LEU A C 1
ATOM 703 O O . LEU A 1 91 ? 11.431 0.247 -15.843 1.00 74.00 91 LEU A O 1
ATOM 707 N N . SER A 1 92 ? 11.020 1.905 -17.341 1.00 76.38 92 SER A N 1
ATOM 708 C CA . SER A 1 92 ? 12.382 2.435 -17.396 1.00 76.38 92 SER A CA 1
ATOM 709 C C . SER A 1 92 ? 12.786 2.989 -16.029 1.00 76.38 92 SER A C 1
ATOM 711 O O . SER A 1 92 ? 11.945 3.488 -15.283 1.00 76.38 92 SER A O 1
ATOM 713 N N . TYR A 1 93 ? 14.070 2.904 -15.699 1.00 75.44 93 TYR A N 1
ATOM 714 C CA . TYR A 1 93 ? 14.608 3.346 -14.416 1.00 75.44 93 TYR A CA 1
ATOM 715 C C . TYR A 1 93 ? 14.271 4.799 -14.020 1.00 75.44 93 TYR A C 1
ATOM 717 O O . TYR A 1 93 ? 13.725 4.970 -12.930 1.00 75.44 93 TYR A O 1
ATOM 725 N N . PRO A 1 94 ? 14.492 5.830 -14.865 1.00 78.31 94 PRO A N 1
ATOM 726 C CA . PRO A 1 94 ? 14.101 7.206 -14.533 1.00 78.31 94 PRO A CA 1
ATOM 727 C C . PRO A 1 94 ? 12.618 7.308 -14.162 1.00 78.31 94 PRO A C 1
ATOM 729 O O . PRO A 1 94 ? 12.247 7.946 -13.182 1.00 78.31 94 PRO A O 1
ATOM 732 N N . ARG A 1 95 ? 11.769 6.547 -14.857 1.00 83.62 95 ARG A N 1
ATOM 733 C CA . ARG A 1 95 ? 10.329 6.520 -14.604 1.00 83.62 95 ARG A CA 1
ATOM 734 C C . ARG A 1 95 ? 9.958 5.838 -13.281 1.00 83.62 95 ARG A C 1
ATOM 736 O O . ARG A 1 95 ? 8.905 6.118 -12.720 1.00 83.62 95 ARG A O 1
ATOM 743 N N . ARG A 1 96 ? 10.807 4.944 -12.760 1.00 86.62 96 ARG A N 1
ATOM 744 C CA . ARG A 1 96 ? 10.652 4.376 -11.407 1.00 86.62 96 ARG A CA 1
ATOM 745 C C . ARG A 1 96 ? 11.054 5.386 -10.335 1.00 86.62 96 ARG A C 1
ATOM 747 O O . ARG A 1 96 ? 10.358 5.483 -9.332 1.00 86.62 96 ARG A O 1
ATOM 754 N N . GLN A 1 97 ? 12.100 6.179 -10.570 1.00 85.69 97 GLN A N 1
ATOM 755 C CA . GLN A 1 97 ? 12.486 7.250 -9.647 1.00 85.69 97 GLN A CA 1
ATOM 756 C C . GLN A 1 97 ? 11.404 8.331 -9.545 1.00 85.69 97 GLN A C 1
ATOM 758 O O . GLN A 1 97 ? 11.054 8.722 -8.439 1.00 85.69 97 GLN A O 1
ATOM 763 N N . GLU A 1 98 ? 10.816 8.758 -10.664 1.00 88.38 98 GLU A N 1
ATOM 764 C CA . GLU A 1 98 ? 9.681 9.698 -10.670 1.00 88.38 98 GLU A CA 1
ATOM 765 C C . GLU A 1 98 ? 8.464 9.151 -9.907 1.00 88.38 98 GLU A C 1
ATOM 767 O O . GLU A 1 98 ? 7.780 9.870 -9.179 1.00 88.38 98 GLU A O 1
ATOM 772 N N . LEU A 1 99 ? 8.204 7.847 -10.030 1.00 90.38 99 LEU A N 1
ATOM 773 C CA . LEU A 1 99 ? 7.163 7.176 -9.257 1.00 90.38 99 LEU A CA 1
ATOM 774 C C . LEU A 1 99 ? 7.476 7.217 -7.759 1.00 90.38 99 LEU A C 1
ATOM 776 O O . LEU A 1 99 ? 6.578 7.483 -6.961 1.00 90.38 99 LEU A O 1
ATOM 780 N N . LEU A 1 100 ? 8.728 6.965 -7.368 1.00 88.38 100 LEU A N 1
ATOM 781 C CA . LEU A 1 100 ? 9.158 7.040 -5.974 1.00 88.38 100 LEU A CA 1
ATOM 782 C C . LEU A 1 100 ? 9.074 8.455 -5.411 1.00 88.38 100 LEU A C 1
ATOM 784 O O . LEU A 1 100 ? 8.653 8.607 -4.268 1.00 88.38 100 LEU A O 1
ATOM 788 N N . THR A 1 101 ? 9.445 9.484 -6.174 1.00 89.69 101 THR A N 1
ATOM 789 C CA . THR A 1 101 ? 9.351 10.875 -5.712 1.00 89.69 101 THR A CA 1
ATOM 790 C C . THR A 1 101 ? 7.893 11.290 -5.543 1.00 89.69 101 THR A C 1
ATOM 792 O O . THR A 1 101 ? 7.542 11.834 -4.498 1.00 89.69 101 THR A O 1
ATOM 795 N N . ALA A 1 102 ? 7.010 10.936 -6.483 1.00 87.75 102 ALA A N 1
ATOM 796 C CA . ALA A 1 102 ? 5.564 11.122 -6.337 1.00 87.75 102 ALA A CA 1
ATOM 797 C C . ALA A 1 102 ? 5.010 10.342 -5.129 1.00 87.75 102 ALA A C 1
ATOM 799 O O . ALA A 1 102 ? 4.225 10.862 -4.327 1.00 87.75 102 ALA A O 1
ATOM 800 N N . TYR A 1 103 ? 5.474 9.101 -4.944 1.00 89.25 103 TYR A N 1
ATOM 801 C CA . TYR A 1 103 ? 5.141 8.306 -3.769 1.00 89.25 103 TYR A CA 1
ATOM 802 C C . TYR A 1 103 ? 5.706 8.903 -2.487 1.00 89.25 103 TYR A C 1
ATOM 804 O O . TYR A 1 103 ? 5.076 8.722 -1.467 1.00 89.25 103 TYR A O 1
ATOM 812 N N . ALA A 1 104 ? 6.833 9.609 -2.478 1.00 85.88 104 ALA A N 1
ATOM 813 C CA . ALA A 1 104 ? 7.376 10.258 -1.286 1.00 85.88 104 ALA A CA 1
ATOM 814 C C . ALA A 1 104 ? 6.703 11.610 -0.998 1.00 85.88 104 ALA A C 1
ATOM 816 O O . ALA A 1 104 ? 6.564 11.980 0.167 1.00 85.88 104 ALA A O 1
ATOM 817 N N . ALA A 1 105 ? 6.191 12.292 -2.027 1.00 86.69 105 ALA A N 1
ATOM 818 C CA . ALA A 1 105 ? 5.561 13.608 -1.924 1.00 86.69 105 ALA A CA 1
ATOM 819 C C . ALA A 1 105 ? 4.194 13.592 -1.225 1.00 86.69 105 ALA A C 1
ATOM 821 O O . ALA A 1 105 ? 3.823 14.548 -0.561 1.00 86.69 105 ALA A O 1
ATOM 822 N N . GLY A 1 106 ? 3.432 12.502 -1.333 1.00 85.31 106 GLY A N 1
ATOM 823 C CA . GLY A 1 106 ? 2.083 12.458 -0.730 1.00 85.31 106 GLY A CA 1
ATOM 824 C C . GLY A 1 106 ? 1.025 11.880 -1.651 1.00 85.31 106 GLY A C 1
ATOM 825 O O . GLY A 1 106 ? -0.042 11.492 -1.189 1.00 85.31 106 GLY A O 1
ATOM 826 N N . THR A 1 107 ? 1.357 11.752 -2.933 1.00 85.75 107 THR A N 1
ATOM 827 C CA . THR A 1 107 ? 0.398 11.432 -3.980 1.00 85.75 107 THR A CA 1
ATOM 828 C C . THR A 1 107 ? -0.249 10.062 -3.745 1.00 85.75 107 THR A C 1
ATOM 830 O O . THR A 1 107 ? 0.443 9.085 -3.429 1.00 85.75 107 THR A O 1
ATOM 833 N N . PRO A 1 108 ? -1.584 9.951 -3.867 1.00 87.56 108 PRO A N 1
ATOM 834 C CA . PRO A 1 108 ? -2.273 8.688 -3.662 1.00 87.56 108 PRO A CA 1
ATOM 835 C C . PRO A 1 108 ? -1.878 7.669 -4.736 1.00 87.56 108 PRO A C 1
ATOM 837 O O . PRO A 1 108 ? -1.809 7.977 -5.924 1.00 87.56 108 PRO A O 1
ATOM 840 N N . VAL A 1 109 ? -1.706 6.406 -4.333 1.00 88.38 109 VAL A N 1
ATOM 841 C CA . VAL A 1 109 ? -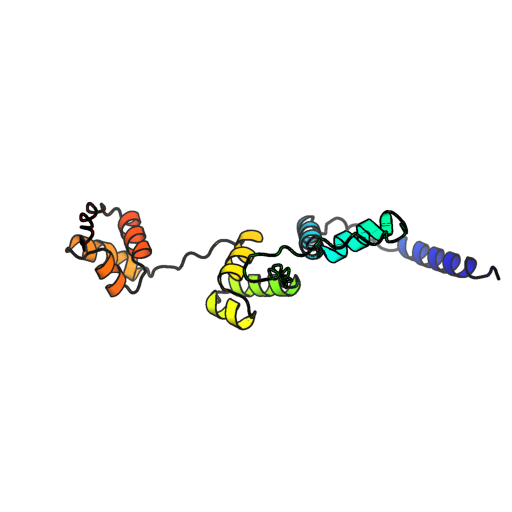1.274 5.305 -5.221 1.00 88.38 109 VAL A CA 1
ATOM 842 C C . VAL A 1 109 ? -2.161 5.160 -6.463 1.00 88.38 109 VAL A C 1
ATOM 844 O O . VAL A 1 109 ? -1.670 4.807 -7.530 1.00 88.38 109 VAL A O 1
ATOM 847 N N . ARG A 1 110 ? -3.465 5.446 -6.352 1.00 88.44 110 ARG A N 1
ATOM 848 C CA . ARG A 1 110 ? -4.394 5.405 -7.496 1.00 88.44 110 ARG A CA 1
ATOM 849 C C . ARG A 1 110 ? -4.074 6.463 -8.551 1.00 88.44 110 ARG A C 1
ATOM 851 O O . ARG A 1 110 ? -4.200 6.178 -9.737 1.00 88.44 110 ARG A O 1
ATOM 858 N N . GLN A 1 111 ? -3.674 7.654 -8.123 1.00 88.50 111 GLN A N 1
ATOM 859 C CA . GLN A 1 111 ? -3.304 8.736 -9.026 1.00 88.50 111 GLN A CA 1
ATOM 860 C C . GLN A 1 111 ? -1.977 8.421 -9.717 1.00 88.50 111 GLN A C 1
ATOM 862 O O . GLN A 1 111 ? -1.922 8.444 -10.941 1.00 88.50 111 GLN A O 1
ATOM 867 N N . ILE A 1 112 ? -0.976 7.971 -8.953 1.00 90.62 112 ILE A N 1
ATOM 868 C CA . ILE A 1 112 ? 0.306 7.494 -9.496 1.00 90.62 112 ILE A CA 1
ATOM 869 C C . ILE A 1 112 ? 0.068 6.371 -10.521 1.00 90.62 112 ILE A C 1
ATOM 871 O O . ILE A 1 112 ? 0.588 6.393 -11.628 1.00 90.62 112 ILE A O 1
ATOM 875 N N . ALA A 1 113 ? -0.779 5.393 -10.203 1.00 90.06 113 ALA A N 1
ATOM 876 C CA . ALA A 1 113 ? -1.113 4.314 -11.130 1.00 90.06 113 ALA A CA 1
ATOM 877 C C . ALA A 1 113 ? -1.689 4.834 -12.463 1.00 90.06 113 ALA A C 1
ATOM 879 O O . ALA A 1 113 ? -1.321 4.341 -13.529 1.00 90.06 113 ALA A O 1
ATOM 880 N N . ARG A 1 114 ? -2.557 5.853 -12.406 1.00 88.75 114 ARG A N 1
ATOM 881 C CA . ARG A 1 114 ? -3.175 6.470 -13.586 1.00 88.75 114 ARG A CA 1
ATOM 882 C C . ARG A 1 114 ? -2.168 7.269 -14.417 1.00 88.75 114 ARG A C 1
ATOM 884 O O . ARG A 1 114 ? -2.131 7.087 -15.627 1.00 88.75 114 ARG A O 1
ATOM 891 N N . GLU A 1 115 ? -1.351 8.105 -13.782 1.00 88.62 115 GLU A N 1
ATOM 892 C CA . GLU A 1 115 ? -0.330 8.936 -14.445 1.00 88.62 115 GLU A CA 1
ATOM 893 C C . GLU A 1 115 ? 0.747 8.084 -15.133 1.00 88.62 115 GLU A C 1
ATOM 895 O O . GLU A 1 115 ? 1.192 8.376 -16.243 1.00 88.62 115 GLU A O 1
ATOM 900 N N . PHE A 1 116 ? 1.132 6.977 -14.500 1.00 85.62 116 PHE A N 1
ATOM 901 C CA . PHE A 1 116 ? 2.165 6.084 -15.014 1.00 85.62 116 PHE A CA 1
ATOM 902 C C . PHE A 1 116 ? 1.616 4.948 -15.892 1.00 85.62 116 PHE A C 1
ATOM 904 O O . PHE A 1 116 ? 2.407 4.199 -16.464 1.00 85.62 116 PHE A O 1
ATOM 911 N N . GLY A 1 117 ? 0.290 4.817 -16.029 1.00 86.12 117 GLY A N 1
ATOM 912 C CA . GLY A 1 117 ? -0.352 3.776 -16.841 1.00 86.12 117 GLY A CA 1
ATOM 913 C C . GLY A 1 117 ? -0.092 2.353 -16.334 1.00 86.12 117 GLY A C 1
ATOM 914 O O . GLY A 1 117 ? 0.005 1.414 -17.121 1.00 86.12 117 GLY A O 1
ATOM 915 N N . ILE A 1 118 ? 0.066 2.187 -15.021 1.00 87.81 118 ILE A N 1
ATOM 916 C CA . ILE A 1 118 ? 0.438 0.923 -14.374 1.00 87.81 118 ILE A CA 1
ATOM 917 C C . ILE A 1 118 ? -0.630 0.462 -13.393 1.00 87.81 118 ILE A C 1
ATOM 919 O O . ILE A 1 118 ? -1.383 1.249 -12.828 1.00 87.81 118 ILE A O 1
ATOM 923 N N . HIS A 1 119 ? -0.672 -0.842 -13.132 1.00 88.94 119 HIS A N 1
ATOM 924 C CA . HIS A 1 119 ? -1.572 -1.374 -12.120 1.00 88.94 119 HIS A CA 1
ATOM 925 C C . HIS A 1 119 ? -1.134 -0.931 -10.712 1.00 88.94 119 HIS A C 1
ATOM 927 O O . HIS A 1 119 ? 0.055 -0.899 -10.395 1.00 88.94 119 HIS A O 1
ATOM 933 N N . ARG A 1 120 ? -2.093 -0.658 -9.818 1.00 87.25 120 ARG A N 1
ATOM 934 C CA . ARG A 1 120 ? -1.827 -0.222 -8.429 1.00 87.25 120 ARG A CA 1
ATOM 935 C C . ARG A 1 120 ? -0.876 -1.152 -7.662 1.00 87.25 120 ARG A C 1
ATOM 937 O O . ARG A 1 120 ? -0.030 -0.682 -6.911 1.00 87.25 120 ARG A O 1
ATOM 944 N N . ASN A 1 121 ? -0.978 -2.465 -7.892 1.00 87.19 121 ASN A N 1
ATOM 945 C CA . ASN A 1 121 ? -0.093 -3.441 -7.248 1.00 87.19 121 ASN A CA 1
ATOM 946 C C . ASN A 1 121 ? 1.353 -3.293 -7.740 1.00 87.19 121 ASN A C 1
ATOM 948 O O . ASN A 1 121 ? 2.287 -3.539 -6.985 1.00 87.19 121 ASN A O 1
ATOM 952 N N . THR A 1 122 ? 1.551 -2.861 -8.988 1.00 87.44 122 THR A N 1
ATOM 953 C CA . THR A 1 122 ? 2.881 -2.610 -9.545 1.00 87.44 122 THR A CA 1
ATOM 954 C C . THR A 1 122 ? 3.554 -1.451 -8.816 1.00 87.44 122 THR A C 1
ATOM 956 O O . THR A 1 122 ? 4.713 -1.576 -8.431 1.00 87.44 122 THR A O 1
ATOM 959 N N . VAL A 1 123 ? 2.812 -0.376 -8.520 1.00 86.94 123 VAL A N 1
ATOM 960 C CA . VAL A 1 123 ? 3.304 0.734 -7.684 1.00 86.94 123 VAL A CA 1
ATOM 961 C C . VAL A 1 123 ? 3.784 0.205 -6.333 1.00 86.94 123 VAL A C 1
ATOM 963 O O . VAL A 1 123 ? 4.927 0.441 -5.956 1.00 86.94 123 VAL A O 1
ATOM 966 N N . THR A 1 124 ? 2.962 -0.589 -5.637 1.00 85.00 124 THR A N 1
ATOM 967 C CA . THR A 1 124 ? 3.343 -1.141 -4.326 1.00 85.00 124 THR A CA 1
ATOM 968 C C . THR A 1 124 ? 4.542 -2.082 -4.410 1.00 85.00 124 THR A C 1
ATOM 970 O O . THR A 1 124 ? 5.399 -2.050 -3.536 1.00 85.00 124 THR A O 1
ATOM 973 N N . THR A 1 125 ? 4.654 -2.894 -5.467 1.00 85.50 125 THR A N 1
ATOM 974 C CA . THR A 1 125 ? 5.824 -3.769 -5.644 1.00 85.50 125 THR A CA 1
ATOM 975 C C . THR A 1 125 ? 7.103 -2.982 -5.897 1.00 85.50 125 THR A C 1
ATOM 977 O O . THR A 1 125 ? 8.148 -3.379 -5.396 1.00 85.50 125 THR A O 1
ATOM 980 N N . ILE A 1 126 ? 7.026 -1.872 -6.641 1.00 85.81 126 ILE A N 1
ATOM 981 C CA . ILE A 1 126 ? 8.179 -1.010 -6.925 1.00 85.81 126 ILE A CA 1
ATOM 982 C C . ILE A 1 126 ? 8.651 -0.351 -5.629 1.00 85.81 126 ILE A C 1
ATOM 984 O O . ILE A 1 126 ? 9.798 -0.557 -5.240 1.00 85.81 126 ILE A O 1
ATOM 988 N N . VAL A 1 127 ? 7.735 0.303 -4.910 1.00 86.12 127 VAL A N 1
ATOM 989 C CA . VAL A 1 127 ? 7.992 0.942 -3.609 1.00 86.12 127 VAL A CA 1
ATOM 990 C C . VAL A 1 127 ? 8.621 -0.047 -2.619 1.00 86.12 127 VAL A C 1
ATOM 992 O O . VAL A 1 127 ? 9.660 0.247 -2.034 1.00 86.12 127 VAL A O 1
ATOM 995 N N . ASN A 1 128 ? 8.052 -1.251 -2.488 1.00 82.88 128 ASN A N 1
ATOM 996 C CA . ASN A 1 128 ? 8.589 -2.285 -1.598 1.00 82.88 128 ASN A CA 1
ATOM 997 C C . ASN A 1 128 ? 9.973 -2.781 -2.045 1.00 82.88 128 ASN A C 1
ATOM 999 O O . ASN A 1 128 ? 10.831 -3.042 -1.207 1.00 82.88 128 ASN A O 1
ATOM 1003 N N . SER A 1 129 ? 10.202 -2.925 -3.356 1.00 79.75 129 SER A N 1
ATOM 1004 C CA . SER A 1 129 ? 11.484 -3.404 -3.897 1.00 79.75 129 SER A CA 1
ATOM 1005 C C . SER A 1 129 ? 12.635 -2.419 -3.697 1.00 79.75 129 SER A C 1
ATOM 1007 O O . SER A 1 129 ? 13.790 -2.836 -3.614 1.00 79.75 129 SER A O 1
ATOM 1009 N N . GLU A 1 130 ? 12.319 -1.128 -3.608 1.00 81.00 130 GLU A N 1
ATOM 1010 C CA . GLU A 1 130 ? 13.278 -0.047 -3.371 1.00 81.00 130 GLU A CA 1
ATOM 1011 C C . GLU A 1 130 ? 13.395 0.305 -1.878 1.00 81.00 130 GLU A C 1
ATOM 1013 O O . GLU A 1 130 ? 14.142 1.205 -1.516 1.00 81.00 130 GLU A O 1
ATOM 1018 N N . GLY A 1 131 ? 12.706 -0.436 -0.998 1.00 73.75 131 GLY A N 1
ATOM 1019 C CA . GLY A 1 131 ? 12.812 -0.281 0.455 1.00 73.75 131 GLY A CA 1
ATOM 1020 C C . GLY A 1 131 ? 12.146 0.981 1.003 1.00 73.75 131 GLY A C 1
ATOM 1021 O O . GLY A 1 131 ? 12.367 1.334 2.160 1.00 73.75 131 GLY A O 1
ATOM 1022 N N . ALA A 1 132 ? 11.325 1.664 0.203 1.00 74.25 132 ALA A N 1
ATOM 1023 C CA . ALA A 1 132 ? 10.615 2.846 0.661 1.00 74.25 132 ALA A CA 1
ATOM 1024 C C . ALA A 1 132 ? 9.580 2.463 1.740 1.00 74.25 132 ALA A C 1
ATOM 1026 O O . ALA A 1 132 ? 8.887 1.446 1.607 1.00 74.25 132 ALA A O 1
ATOM 1027 N N . PRO A 1 133 ? 9.450 3.258 2.819 1.00 69.62 133 PRO A N 1
ATOM 1028 C CA . PRO A 1 133 ? 8.552 2.932 3.914 1.00 69.62 133 PRO A CA 1
ATOM 1029 C C . PRO A 1 133 ? 7.105 2.898 3.421 1.00 69.62 133 PRO A C 1
ATOM 1031 O O . PRO A 1 133 ? 6.595 3.863 2.846 1.00 69.62 133 PRO A O 1
ATOM 1034 N N . VAL A 1 134 ? 6.428 1.776 3.675 1.00 72.12 134 VAL A N 1
ATOM 1035 C CA . VAL A 1 134 ? 5.018 1.612 3.320 1.00 72.12 134 VAL A CA 1
ATOM 1036 C C . VAL A 1 134 ? 4.193 2.630 4.094 1.00 72.12 134 VAL A C 1
ATOM 1038 O O . VAL A 1 134 ? 4.064 2.566 5.319 1.00 72.12 134 VAL A O 1
ATOM 1041 N N . ARG A 1 135 ? 3.573 3.550 3.358 1.00 71.69 135 ARG A N 1
ATOM 1042 C CA . ARG A 1 135 ? 2.596 4.488 3.899 1.00 71.69 135 ARG A CA 1
ATOM 1043 C C . ARG A 1 135 ? 1.394 3.716 4.407 1.00 71.69 135 ARG A C 1
ATOM 1045 O O . ARG A 1 135 ? 0.589 3.209 3.625 1.00 71.69 135 ARG A O 1
ATOM 1052 N N . ARG A 1 136 ? 1.250 3.647 5.726 1.00 63.66 136 ARG A N 1
ATOM 1053 C CA . ARG A 1 136 ? -0.018 3.243 6.322 1.00 63.66 136 ARG A CA 1
ATOM 1054 C C . ARG A 1 136 ? -1.002 4.394 6.127 1.00 63.66 136 ARG A C 1
ATOM 1056 O O . ARG A 1 136 ? -0.628 5.532 6.424 1.00 63.66 136 ARG A O 1
ATOM 1063 N N . PRO A 1 137 ? -2.221 4.142 5.618 1.00 64.38 137 PRO A N 1
ATOM 1064 C CA . PRO A 1 137 ? -3.247 5.172 5.596 1.00 64.38 137 PRO A CA 1
ATOM 1065 C C . PRO A 1 137 ? -3.381 5.724 7.016 1.00 64.38 137 PRO A C 1
ATOM 1067 O O . PRO A 1 137 ? -3.612 4.968 7.963 1.00 64.38 137 PRO A O 1
ATOM 1070 N N . ARG A 1 138 ? -3.138 7.029 7.176 1.00 68.44 138 ARG A N 1
ATOM 1071 C CA . ARG A 1 138 ? -3.327 7.697 8.460 1.00 68.44 138 ARG A CA 1
ATOM 1072 C C . ARG A 1 138 ? -4.824 7.732 8.710 1.00 68.44 138 ARG A C 1
ATOM 1074 O O . ARG A 1 138 ? -5.549 8.487 8.077 1.00 68.44 138 ARG A O 1
ATOM 1081 N N . ILE A 1 139 ? -5.269 6.863 9.602 1.00 72.75 139 ILE A N 1
ATOM 1082 C CA . ILE A 1 139 ? -6.592 6.963 10.200 1.00 72.75 139 ILE A CA 1
ATOM 1083 C C . ILE A 1 139 ? -6.641 8.291 10.962 1.00 72.75 139 ILE A C 1
ATOM 1085 O O . ILE A 1 139 ? -5.682 8.603 11.681 1.00 72.75 139 ILE A O 1
ATOM 1089 N N . SER A 1 140 ? -7.717 9.064 10.782 1.00 78.19 140 SER A N 1
ATOM 1090 C CA . SER A 1 140 ? -7.895 10.345 11.469 1.00 78.19 140 SER A CA 1
ATOM 1091 C C . SER A 1 140 ? -7.840 10.152 12.987 1.00 78.19 140 SER A C 1
ATOM 1093 O O . SER A 1 140 ? -8.268 9.127 13.520 1.00 78.19 140 SER A O 1
ATOM 1095 N N . SER A 1 141 ? -7.275 11.125 13.699 1.00 80.19 141 SER A N 1
ATOM 1096 C CA . SER A 1 141 ? -7.242 11.122 15.167 1.00 80.19 141 SER A CA 1
ATOM 1097 C C . SER A 1 141 ? -8.649 11.039 15.762 1.00 80.19 141 SER A C 1
ATOM 1099 O O . SER A 1 141 ? -8.853 10.324 16.737 1.00 80.19 141 SER A O 1
ATOM 1101 N N . GLU A 1 142 ? -9.618 11.696 15.128 1.00 81.88 142 GLU A N 1
ATOM 1102 C CA . GLU A 1 142 ? -11.034 11.655 15.505 1.00 81.88 142 GLU A CA 1
ATOM 1103 C C . GLU A 1 142 ? -11.609 10.241 15.414 1.00 81.88 142 GLU A C 1
ATOM 1105 O O . GLU A 1 142 ? -12.204 9.756 16.373 1.00 81.88 142 GLU A O 1
ATOM 1110 N N . ALA A 1 143 ? -11.346 9.525 14.316 1.00 82.50 143 ALA A N 1
ATOM 1111 C CA . ALA A 1 143 ? -11.804 8.149 14.182 1.00 82.50 143 ALA A CA 1
ATOM 1112 C C . ALA A 1 143 ? -11.153 7.216 15.210 1.00 82.50 143 ALA A C 1
ATOM 1114 O O . ALA A 1 143 ? -11.777 6.253 15.647 1.00 82.50 143 ALA A O 1
ATOM 1115 N N . LYS A 1 144 ? -9.916 7.502 15.640 1.00 85.06 144 LYS A N 1
ATOM 1116 C CA . LYS A 1 144 ? -9.288 6.751 16.737 1.00 85.06 144 LYS A CA 1
ATOM 1117 C C . LYS A 1 144 ? -9.984 6.979 18.073 1.00 85.06 144 LYS A C 1
ATOM 1119 O O . LYS A 1 144 ? -10.166 6.021 18.814 1.00 85.06 144 LYS A O 1
ATOM 1124 N N . ALA A 1 145 ? -10.374 8.220 18.355 1.00 86.06 145 ALA A N 1
ATOM 1125 C CA . ALA A 1 145 ? -11.064 8.575 19.589 1.00 86.06 145 ALA A CA 1
ATOM 1126 C C . ALA A 1 145 ? -12.493 8.006 19.643 1.00 86.06 145 ALA A C 1
ATOM 1128 O O . ALA A 1 145 ? -12.939 7.587 20.705 1.00 86.06 145 ALA A O 1
ATOM 1129 N N . GLN A 1 146 ? -13.198 7.955 18.507 1.00 88.69 146 GLN A N 1
ATOM 1130 C CA . GLN A 1 146 ? -14.600 7.523 18.453 1.00 88.69 146 GLN A CA 1
ATOM 1131 C C . GLN A 1 146 ? -14.790 6.007 18.290 1.00 88.69 146 GLN A C 1
ATOM 1133 O O . GLN A 1 146 ? -15.820 5.475 18.698 1.00 88.69 146 GLN A O 1
ATOM 1138 N N . ALA A 1 147 ? -13.812 5.280 17.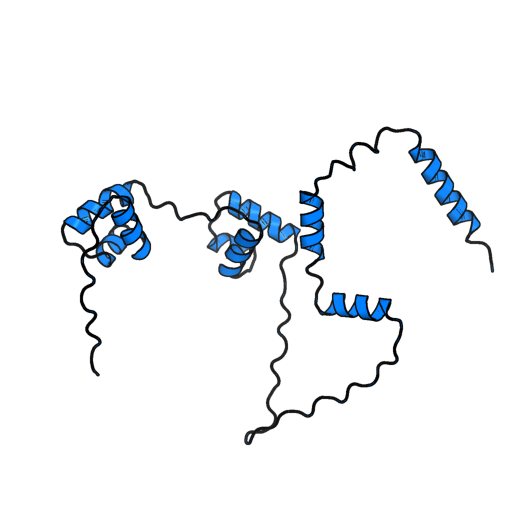737 1.00 89.88 147 ALA A N 1
ATOM 1139 C CA . ALA A 1 147 ? -13.977 3.853 17.445 1.00 89.88 147 ALA A CA 1
ATOM 1140 C C . ALA A 1 147 ? -14.226 2.979 18.684 1.00 89.88 147 ALA A C 1
ATOM 1142 O O . ALA A 1 147 ? -15.040 2.057 18.617 1.00 89.88 147 ALA A O 1
ATOM 1143 N N . LEU A 1 148 ? -13.525 3.238 19.794 1.00 90.38 148 LEU A N 1
ATOM 1144 C CA . LEU A 1 148 ? -13.664 2.442 21.016 1.00 90.38 148 LEU A CA 1
ATOM 1145 C C . LEU A 1 148 ? -15.028 2.676 21.703 1.00 90.38 148 LEU A C 1
ATOM 1147 O O . LEU A 1 148 ? -15.724 1.683 21.915 1.00 90.38 148 LEU A O 1
ATOM 1151 N N . PRO A 1 149 ? -15.482 3.928 21.938 1.00 91.19 149 PRO A N 1
ATOM 1152 C CA . PRO A 1 149 ? -16.814 4.193 22.487 1.00 91.19 149 PRO A CA 1
ATOM 1153 C C . PRO A 1 149 ? -17.962 3.586 21.673 1.00 91.19 149 PRO A C 1
ATOM 1155 O O . PRO A 1 149 ? -18.867 2.986 22.247 1.00 91.19 149 PRO A O 1
ATOM 1158 N N . LEU A 1 150 ? -17.925 3.693 20.337 1.00 91.25 150 LEU A N 1
ATOM 1159 C CA . LEU A 1 150 ? -18.975 3.139 19.469 1.00 91.25 150 LEU A CA 1
ATOM 1160 C C . LEU A 1 150 ? -19.050 1.610 19.574 1.00 91.25 150 LEU A C 1
ATOM 1162 O O . LEU A 1 150 ? -20.128 1.017 19.641 1.00 91.25 150 LEU A O 1
ATOM 1166 N N . TYR A 1 151 ? -17.887 0.964 19.631 1.00 91.56 151 TYR A N 1
ATOM 1167 C CA . TYR A 1 151 ? -17.792 -0.480 19.772 1.00 91.56 151 TYR A CA 1
ATOM 1168 C C . TYR A 1 151 ? -18.255 -0.961 21.156 1.00 91.56 151 TYR A C 1
ATOM 1170 O O . TYR A 1 151 ? -19.046 -1.907 21.254 1.00 91.56 151 TYR A O 1
ATOM 1178 N N . GLU A 1 152 ? -17.826 -0.293 22.228 1.00 88.62 152 GLU A N 1
ATOM 1179 C CA . GLU A 1 152 ? -18.280 -0.572 23.595 1.00 88.62 152 GLU A CA 1
ATOM 1180 C C . GLU A 1 152 ? -19.788 -0.349 23.744 1.00 88.62 152 GLU A C 1
ATOM 1182 O O . GLU A 1 152 ? -20.462 -1.198 24.327 1.00 88.62 152 GLU A O 1
ATOM 1187 N N . GLY A 1 153 ? -20.332 0.676 23.079 1.00 87.88 153 GLY A N 1
ATOM 1188 C CA . GLY A 1 153 ? -21.764 0.977 22.975 1.00 87.88 153 GLY A CA 1
ATOM 1189 C C . GLY A 1 153 ? -22.614 -0.079 22.255 1.00 87.88 153 GLY A C 1
ATOM 1190 O O . GLY A 1 153 ? -23.827 0.074 22.160 1.00 87.88 153 GLY A O 1
ATOM 1191 N N . GLY A 1 154 ? -22.005 -1.166 21.770 1.00 88.44 154 GLY A N 1
ATOM 1192 C CA . GLY A 1 154 ? -22.718 -2.334 21.244 1.00 88.44 154 GLY A CA 1
ATOM 1193 C C . GLY A 1 154 ? -22.679 -2.468 19.726 1.00 88.44 154 GLY A C 1
ATOM 1194 O O . GLY A 1 154 ? -23.094 -3.506 19.213 1.00 88.44 154 GLY A O 1
ATOM 1195 N N . MET A 1 155 ? -22.125 -1.488 19.007 1.00 88.19 155 MET A N 1
ATOM 1196 C CA . MET A 1 155 ? -21.992 -1.587 17.556 1.00 88.19 155 MET A CA 1
ATOM 1197 C C . MET A 1 155 ? -20.997 -2.676 17.153 1.00 88.19 155 MET A C 1
ATOM 1199 O O . MET A 1 155 ? -19.975 -2.930 17.804 1.00 88.19 155 MET A O 1
ATOM 1203 N N . SER A 1 156 ? -21.286 -3.328 16.032 1.00 89.12 156 SER A N 1
ATOM 1204 C CA . SER A 1 156 ? -20.385 -4.287 15.408 1.00 89.12 156 SER A CA 1
ATOM 1205 C C . SER A 1 156 ? -19.209 -3.585 14.718 1.00 89.12 156 SER A C 1
ATOM 1207 O O . SER A 1 156 ? -19.291 -2.432 14.301 1.00 89.12 156 SER A O 1
ATOM 1209 N N . LEU A 1 157 ? -18.109 -4.313 14.495 1.00 89.19 157 LEU A N 1
ATOM 1210 C CA . LEU A 1 157 ? -16.945 -3.787 13.761 1.00 89.19 157 LEU A CA 1
ATOM 1211 C C . LEU A 1 157 ? -17.299 -3.257 12.363 1.00 89.19 157 LEU A C 1
ATOM 1213 O O . LEU A 1 157 ? -16.623 -2.366 11.858 1.00 89.19 157 LEU A O 1
ATOM 1217 N N . ALA A 1 158 ? -18.310 -3.841 11.716 1.00 88.31 158 ALA A N 1
ATOM 1218 C CA . ALA A 1 158 ? -18.745 -3.430 10.388 1.00 88.31 158 ALA A CA 1
ATOM 1219 C C . ALA A 1 158 ? -19.541 -2.118 10.426 1.00 88.31 158 ALA A C 1
ATOM 1221 O O . ALA A 1 158 ? -19.403 -1.308 9.513 1.00 88.31 158 ALA A O 1
ATOM 1222 N N . GLU A 1 159 ? -20.341 -1.902 11.469 1.00 89.38 159 GLU A N 1
ATOM 1223 C CA . GLU A 1 159 ? -21.089 -0.657 11.680 1.00 89.38 159 GLU A CA 1
ATOM 1224 C C . GLU A 1 159 ? -20.146 0.486 12.040 1.00 89.38 159 GLU A C 1
ATOM 1226 O O . GLU A 1 159 ? -20.146 1.497 11.344 1.00 89.38 159 GLU A O 1
ATOM 1231 N N . VAL A 1 160 ? -19.233 0.266 12.993 1.00 90.44 160 VAL A N 1
ATOM 1232 C CA . VAL A 1 160 ? -18.198 1.249 13.361 1.00 90.44 160 VAL A CA 1
ATOM 1233 C C . VAL A 1 160 ? -17.347 1.638 12.146 1.00 90.44 160 VAL A C 1
ATOM 1235 O O . VAL A 1 160 ? -17.035 2.805 11.927 1.00 90.44 160 VAL A O 1
ATOM 1238 N N . ALA A 1 161 ? -16.984 0.665 11.307 1.00 89.62 161 ALA A N 1
ATOM 1239 C CA . ALA A 1 161 ? -16.237 0.921 10.080 1.00 89.62 161 ALA A CA 1
ATOM 1240 C C . ALA A 1 161 ? -17.018 1.786 9.076 1.00 89.62 161 ALA A C 1
ATOM 1242 O O . ALA A 1 161 ? -16.434 2.677 8.460 1.00 89.62 161 ALA A O 1
ATOM 1243 N N . LYS A 1 162 ? -18.326 1.545 8.920 1.00 89.56 162 LYS A N 1
ATOM 1244 C CA . LYS A 1 162 ? -19.190 2.352 8.048 1.00 89.56 162 LYS A CA 1
ATOM 1245 C C . LYS A 1 162 ? -19.342 3.778 8.569 1.00 89.56 162 LYS A C 1
ATOM 1247 O O . LYS A 1 162 ? -19.204 4.703 7.778 1.00 89.56 162 LYS A O 1
ATOM 1252 N N . GLU A 1 163 ? -19.587 3.940 9.865 1.00 89.38 163 GLU A N 1
ATOM 1253 C CA . GLU A 1 163 ? -19.794 5.246 10.498 1.00 89.38 163 GLU A CA 1
ATOM 1254 C C . GLU A 1 163 ? -18.540 6.123 10.419 1.00 89.38 163 GLU A C 1
ATOM 1256 O O . GLU A 1 163 ? -18.613 7.293 10.059 1.00 89.38 163 GLU A O 1
ATOM 1261 N N . LEU A 1 164 ? -17.364 5.528 10.633 1.00 86.19 164 LEU A N 1
ATOM 1262 C CA . LEU A 1 164 ? -16.085 6.237 10.562 1.00 86.19 164 LEU A CA 1
ATOM 1263 C C . LEU A 1 164 ? -15.495 6.316 9.143 1.00 86.19 164 LEU A C 1
ATOM 1265 O O . LEU A 1 164 ? -14.421 6.887 8.957 1.00 86.19 164 LEU A O 1
ATOM 1269 N N . GLY A 1 165 ? -16.142 5.715 8.138 1.00 85.44 165 GLY A N 1
ATOM 1270 C CA . GLY A 1 165 ? -15.650 5.686 6.755 1.00 85.44 165 GLY A CA 1
ATOM 1271 C C . GLY A 1 165 ? -14.330 4.922 6.565 1.00 85.44 165 GLY A C 1
ATOM 1272 O O . GLY A 1 165 ? -13.557 5.223 5.652 1.00 85.44 165 GLY A O 1
ATOM 1273 N N . ILE A 1 166 ? -14.036 3.940 7.422 1.00 87.19 166 ILE A N 1
ATOM 1274 C CA . ILE A 1 166 ? -12.789 3.156 7.418 1.00 87.19 166 ILE A CA 1
ATOM 1275 C C . ILE A 1 166 ? -13.095 1.699 7.043 1.00 87.19 166 ILE A C 1
ATOM 1277 O O . ILE A 1 166 ? -14.226 1.233 7.071 1.00 87.19 166 ILE A O 1
ATOM 1281 N N . SER A 1 167 ? -12.074 0.931 6.661 1.00 86.50 167 SER A N 1
ATOM 1282 C CA . SER A 1 167 ? -12.222 -0.522 6.504 1.00 86.50 167 SER A CA 1
ATOM 1283 C C . SER A 1 167 ? -12.503 -1.228 7.842 1.00 86.50 167 SER A C 1
ATOM 1285 O O . SER A 1 167 ? -11.993 -0.818 8.883 1.00 86.50 167 SER A O 1
ATOM 1287 N N . SER A 1 168 ? -13.215 -2.359 7.814 1.00 86.69 168 SER A N 1
ATOM 1288 C CA . SER A 1 168 ? -13.441 -3.209 9.000 1.00 86.69 168 SER A CA 1
ATOM 1289 C C . SER A 1 168 ? -12.139 -3.684 9.656 1.00 86.69 168 SER A C 1
ATOM 1291 O O . SER A 1 168 ? -12.035 -3.748 10.881 1.00 86.69 168 SER A O 1
ATOM 1293 N N . ALA A 1 169 ? -11.111 -3.957 8.847 1.00 87.00 169 ALA A N 1
ATOM 1294 C CA . ALA A 1 169 ? -9.765 -4.260 9.326 1.00 87.00 169 ALA A CA 1
ATOM 1295 C C . ALA A 1 169 ? -9.122 -3.063 10.047 1.00 87.00 169 ALA A C 1
ATOM 1297 O O . ALA A 1 169 ? -8.453 -3.247 11.061 1.00 87.00 169 ALA A O 1
ATOM 1298 N N . GLY A 1 170 ? -9.357 -1.844 9.552 1.00 87.25 170 GLY A N 1
ATOM 1299 C CA . GLY A 1 170 ? -8.923 -0.605 10.193 1.00 87.25 170 GLY A CA 1
ATOM 1300 C C . GLY A 1 170 ? -9.634 -0.366 11.523 1.00 87.25 170 GLY A C 1
ATOM 1301 O O . GLY A 1 170 ? -8.954 -0.135 12.515 1.00 87.25 170 GLY A O 1
ATOM 1302 N N . ALA A 1 171 ? -10.961 -0.518 11.578 1.00 88.06 171 ALA A N 1
ATOM 1303 C CA . ALA A 1 171 ? -11.733 -0.415 12.821 1.00 88.06 171 ALA A CA 1
ATOM 1304 C C . ALA A 1 171 ? -11.228 -1.401 13.890 1.00 88.06 171 ALA A C 1
ATOM 1306 O O . ALA A 1 171 ? -10.909 -1.000 15.006 1.00 88.06 171 ALA A O 1
ATOM 1307 N N . ARG A 1 172 ? -11.037 -2.677 13.520 1.00 89.31 172 ARG A N 1
ATOM 1308 C CA . ARG A 1 172 ? -10.437 -3.696 14.400 1.00 89.31 172 ARG A CA 1
ATOM 1309 C C . ARG A 1 172 ? -9.043 -3.298 14.896 1.00 89.31 172 ARG A C 1
ATOM 1311 O O . ARG A 1 172 ? -8.741 -3.515 16.065 1.00 89.31 172 ARG A O 1
ATOM 1318 N N . ALA A 1 173 ? -8.187 -2.776 14.017 1.00 88.62 173 ALA A N 1
ATOM 1319 C CA . ALA A 1 173 ? -6.837 -2.366 14.393 1.00 88.62 173 ALA A CA 1
ATOM 1320 C C . ALA A 1 173 ? -6.863 -1.210 15.403 1.00 88.62 173 ALA A C 1
ATOM 1322 O O . ALA A 1 173 ? -6.194 -1.301 16.421 1.00 88.62 173 ALA A O 1
ATOM 1323 N N . ILE A 1 174 ? -7.686 -0.185 15.164 1.00 89.38 174 ILE A N 1
ATOM 1324 C CA . ILE A 1 174 ? -7.835 0.974 16.057 1.00 89.38 174 ILE A CA 1
ATOM 1325 C C . ILE A 1 174 ? -8.313 0.547 17.441 1.00 89.38 174 ILE A C 1
ATOM 1327 O O . ILE A 1 174 ? -7.717 0.945 18.434 1.00 89.38 174 ILE A O 1
ATOM 1331 N N . ILE A 1 175 ? -9.372 -0.265 17.503 1.00 89.62 175 ILE A N 1
ATOM 1332 C CA . ILE A 1 175 ? -9.960 -0.712 18.772 1.00 89.62 175 ILE A CA 1
ATOM 1333 C C . ILE A 1 175 ? -8.927 -1.503 19.578 1.00 89.62 175 ILE A C 1
ATOM 1335 O O . ILE A 1 175 ? -8.768 -1.267 20.772 1.00 89.62 175 ILE A O 1
ATOM 1339 N N . ARG A 1 176 ? -8.167 -2.385 18.918 1.00 89.44 176 ARG A N 1
ATOM 1340 C CA . ARG A 1 176 ? -7.086 -3.139 19.560 1.00 89.44 176 ARG A CA 1
ATOM 1341 C C . ARG A 1 176 ? -5.949 -2.232 20.034 1.00 89.44 176 ARG A C 1
ATOM 1343 O O . ARG A 1 176 ? -5.454 -2.421 21.138 1.00 89.44 176 ARG A O 1
ATOM 1350 N N . ASP A 1 177 ? -5.535 -1.269 19.214 1.00 86.56 177 ASP A N 1
ATOM 1351 C CA . ASP A 1 177 ? -4.463 -0.328 19.555 1.00 86.56 177 ASP A CA 1
ATOM 1352 C C . ASP A 1 177 ? -4.881 0.609 20.710 1.00 86.56 177 ASP A C 1
ATOM 1354 O O . ASP A 1 177 ? -4.030 1.051 21.477 1.00 86.56 177 ASP A O 1
ATOM 1358 N N . ALA A 1 178 ? -6.184 0.865 20.871 1.00 85.12 178 ALA A N 1
ATOM 1359 C CA . ALA A 1 178 ? -6.774 1.594 21.995 1.00 85.12 178 ALA A CA 1
ATOM 1360 C C . ALA A 1 178 ? -6.993 0.728 23.257 1.00 85.12 178 ALA A C 1
ATOM 1362 O O . ALA A 1 178 ? -7.491 1.232 24.258 1.00 85.12 178 ALA A O 1
ATOM 1363 N N . GLY A 1 179 ? -6.631 -0.562 23.227 1.00 84.44 179 GLY A N 1
ATOM 1364 C CA . GLY A 1 179 ? -6.763 -1.480 24.365 1.00 84.44 179 GLY A CA 1
ATOM 1365 C C . GLY A 1 179 ? -8.126 -2.172 24.497 1.00 84.44 179 GLY A C 1
ATOM 1366 O O . GLY A 1 179 ? -8.355 -2.876 25.478 1.00 84.44 179 GLY A O 1
ATOM 1367 N N . GLY A 1 180 ? -9.024 -2.022 23.519 1.00 82.25 180 GLY A N 1
ATOM 1368 C CA . GLY A 1 180 ? -10.333 -2.672 23.522 1.00 82.25 180 GLY A CA 1
ATOM 1369 C C . GLY A 1 180 ? -10.238 -4.193 23.369 1.00 82.25 180 GLY A C 1
ATOM 1370 O O . GLY A 1 180 ? -9.508 -4.712 22.519 1.00 82.25 180 GLY A O 1
ATOM 1371 N N . THR A 1 181 ? -11.015 -4.929 24.167 1.00 86.44 181 THR A N 1
ATOM 1372 C CA . THR A 1 181 ? -11.111 -6.390 24.056 1.00 86.44 181 THR A CA 1
ATOM 1373 C C . THR A 1 181 ? -12.060 -6.785 22.926 1.00 86.44 181 THR A C 1
ATOM 1375 O O . THR A 1 181 ? -13.186 -6.299 22.795 1.00 86.44 181 THR A O 1
ATOM 1378 N N . MET A 1 182 ? -11.597 -7.679 22.052 1.00 88.31 182 MET A N 1
ATOM 1379 C CA . MET A 1 182 ? -12.404 -8.130 20.922 1.00 88.31 182 MET A CA 1
ATOM 1380 C C . MET A 1 182 ? -13.490 -9.084 21.422 1.00 88.31 182 MET A C 1
ATOM 1382 O O . MET A 1 182 ? -13.205 -10.059 22.114 1.00 88.31 182 MET A O 1
ATOM 1386 N N . ARG A 1 183 ? -14.737 -8.821 21.030 1.00 86.25 183 ARG A N 1
ATOM 1387 C CA . ARG A 1 183 ? -15.876 -9.688 21.300 1.00 86.25 183 ARG A CA 1
ATOM 1388 C C . ARG A 1 183 ? -15.667 -10.973 20.500 1.00 86.25 183 ARG A C 1
ATOM 1390 O O . ARG A 1 183 ? -15.129 -10.909 19.384 1.00 86.25 183 ARG A O 1
ATOM 1397 N N . PRO A 1 184 ? -16.069 -12.130 21.048 1.00 80.00 184 PRO A N 1
ATOM 1398 C CA . PRO A 1 184 ? -15.977 -13.384 20.325 1.00 80.00 184 PRO A CA 1
ATOM 1399 C C . PRO A 1 184 ? -16.702 -13.243 18.988 1.00 80.00 184 PRO A C 1
ATOM 1401 O O . PRO A 1 184 ? -17.764 -12.621 18.900 1.00 80.00 184 PRO A O 1
ATOM 1404 N N . ALA A 1 185 ? -16.096 -13.778 17.929 1.00 72.62 185 ALA A N 1
ATOM 1405 C CA . ALA A 1 185 ? -16.731 -13.777 16.624 1.00 72.62 185 ALA A CA 1
ATOM 1406 C C . ALA A 1 185 ? -18.082 -14.492 16.741 1.00 72.62 185 ALA A C 1
ATOM 1408 O O . ALA A 1 185 ? -18.146 -15.623 17.226 1.00 72.62 185 ALA A O 1
ATOM 1409 N N . GLY A 1 186 ? -19.157 -13.830 16.306 1.00 68.44 186 GLY A N 1
ATOM 1410 C CA . GLY A 1 186 ? -20.444 -14.496 16.159 1.00 68.44 186 GLY A CA 1
ATOM 1411 C C . GLY A 1 186 ? -20.274 -15.707 15.242 1.00 68.44 186 GLY A C 1
ATOM 1412 O O . GLY A 1 186 ? -19.594 -15.614 14.217 1.00 68.44 186 GLY A O 1
ATOM 1413 N N . ILE A 1 187 ? -20.849 -16.847 15.628 1.00 67.25 187 ILE A N 1
ATOM 1414 C CA . ILE A 1 187 ? -20.831 -18.066 14.815 1.00 67.25 187 ILE A CA 1
ATOM 1415 C C . ILE A 1 187 ? -21.434 -17.717 13.452 1.00 67.25 187 ILE A C 1
ATOM 1417 O O . ILE A 1 187 ? -22.624 -17.416 13.354 1.00 67.25 187 ILE A O 1
ATOM 1421 N N . VAL A 1 188 ? -20.618 -17.753 12.398 1.00 62.47 188 VAL A N 1
ATOM 1422 C CA . VAL A 1 188 ? -21.104 -17.604 11.026 1.00 62.47 188 VAL A CA 1
ATOM 1423 C C . VAL A 1 188 ? -21.851 -18.888 10.690 1.00 62.47 188 VAL A C 1
ATOM 1425 O O . VAL A 1 188 ? -21.249 -19.879 10.278 1.00 62.47 188 VAL A O 1
ATOM 1428 N N . ARG A 1 189 ? -23.167 -18.898 10.917 1.00 59.19 189 ARG A N 1
ATOM 1429 C CA . ARG A 1 189 ? -24.025 -19.982 10.439 1.00 59.19 189 ARG A CA 1
ATOM 1430 C C . ARG A 1 189 ? -23.992 -19.933 8.915 1.00 59.19 189 ARG A C 1
ATOM 1432 O O . ARG A 1 189 ? -24.549 -19.017 8.319 1.00 59.19 189 ARG A O 1
ATOM 1439 N N . HIS A 1 190 ? -23.286 -20.879 8.300 1.00 57.41 190 HIS A N 1
ATOM 1440 C CA . HIS A 1 190 ? -23.404 -21.089 6.864 1.00 57.41 190 HIS A CA 1
ATOM 1441 C C . HIS A 1 190 ? -24.856 -21.486 6.572 1.00 57.41 190 HIS A C 1
ATOM 1443 O O . HIS A 1 190 ? -25.342 -22.436 7.196 1.00 57.41 190 HIS A O 1
ATOM 1449 N N . PRO A 1 191 ? -25.565 -20.762 5.690 1.00 55.72 191 PRO A N 1
ATOM 1450 C CA . PRO A 1 191 ? -26.878 -21.192 5.246 1.00 55.72 191 PRO A CA 1
ATOM 1451 C C . PRO A 1 191 ? -26.710 -22.529 4.519 1.00 55.72 191 PRO A C 1
ATOM 1453 O O . PRO A 1 191 ? -25.992 -22.613 3.525 1.00 55.72 191 PRO A O 1
ATOM 1456 N N . GLN A 1 192 ? -27.321 -23.578 5.071 1.00 56.03 192 GLN A N 1
ATOM 1457 C CA . GLN A 1 192 ? -27.486 -24.853 4.384 1.00 56.03 192 GLN A CA 1
ATOM 1458 C C . GLN A 1 192 ? -28.557 -24.610 3.317 1.00 56.03 192 GLN A C 1
ATOM 1460 O O . GLN A 1 192 ? -29.722 -24.405 3.664 1.00 56.03 192 GLN A O 1
ATOM 1465 N N . HIS A 1 193 ? -28.144 -24.526 2.057 1.00 56.44 193 HIS A N 1
ATOM 1466 C CA . HIS A 1 193 ? -29.042 -24.608 0.909 1.00 56.44 193 HIS A CA 1
ATOM 1467 C C . HIS A 1 193 ? -28.922 -25.998 0.303 1.00 56.44 193 HIS A C 1
ATOM 1469 O O . HIS A 1 193 ? -27.767 -26.463 0.162 1.00 56.44 193 HIS A O 1
#